Protein AF-A0A940BDY4-F1 (afdb_monomer_lite)

Sequence (278 aa):
MMLKTGSSGLALLLTILSLLAFAFMAFMGLEYLLEGNHLVAVLICLGGMLLLGLCIRMACWGKETRKKKQGYAIEILSLLAAGVILYFGRMPFSQFVYVVNHEQDINNLVVEARDRACKIDTAYDEYAHKRLAAYERYLKKTVKDSQHTVSMKVRSLERRLLPEDMTEVQDERKDWLDQLQNVNVWNIATAKNLCYLISASDDWVKQYADVSDFMYEGEKCEPFVMQGDDIKDRYKEFTTPRTPDRLSNIAMAVCCLLILTFYIVSLRSKSRYKGRRA

Radius of gyration: 31.14 Å; chains: 1; bounding box: 75×30×105 Å

Structure (mmCIF, N/CA/C/O backbone):
data_AF-A0A940BDY4-F1
#
_entry.id   AF-A0A940BDY4-F1
#
loop_
_atom_site.group_PDB
_atom_site.id
_atom_site.type_symbol
_atom_site.label_atom_id
_atom_site.label_alt_id
_atom_site.label_comp_id
_atom_site.label_asym_id
_atom_site.label_entity_id
_atom_site.label_seq_id
_atom_site.pdbx_PDB_ins_code
_atom_site.Cartn_x
_atom_site.Cartn_y
_atom_site.Cartn_z
_atom_site.occupancy
_atom_site.B_iso_or_equiv
_atom_site.auth_seq_id
_atom_site.auth_comp_id
_atom_site.auth_asym_id
_atom_site.auth_atom_id
_atom_site.pdbx_PDB_model_num
ATOM 1 N N . MET A 1 1 ? -26.083 16.213 40.343 1.00 39.81 1 MET A N 1
ATOM 2 C CA . MET A 1 1 ? -25.432 15.102 39.618 1.00 39.81 1 MET A CA 1
ATOM 3 C C . MET A 1 1 ? -23.934 15.282 39.811 1.00 39.81 1 MET A C 1
ATOM 5 O O . MET A 1 1 ? -23.283 15.902 38.991 1.00 39.81 1 MET A O 1
ATOM 9 N N . MET A 1 2 ? -23.419 14.892 40.980 1.00 29.83 2 MET A N 1
ATOM 10 C CA . MET A 1 2 ? -21.992 15.017 41.289 1.00 29.83 2 MET A CA 1
ATOM 11 C C . MET A 1 2 ? -21.294 13.778 40.738 1.00 29.83 2 MET A C 1
ATOM 13 O O . MET A 1 2 ? -21.359 12.705 41.336 1.00 29.83 2 MET A O 1
ATOM 17 N N . LEU A 1 3 ? -20.677 13.920 39.566 1.00 39.97 3 LEU A N 1
ATOM 18 C CA . LEU A 1 3 ? -19.610 13.019 39.155 1.00 39.97 3 LEU A CA 1
ATOM 19 C C . LEU A 1 3 ? -18.530 13.100 40.235 1.00 39.97 3 LEU A C 1
ATOM 21 O O . LEU A 1 3 ? -18.084 14.187 40.592 1.00 39.97 3 LEU A O 1
ATOM 25 N N . LYS A 1 4 ? -18.140 11.956 40.792 1.00 42.88 4 LYS A N 1
ATOM 26 C CA . LYS A 1 4 ? -16.956 11.843 41.643 1.00 42.88 4 LYS A CA 1
ATOM 27 C C . LYS A 1 4 ? -15.756 12.038 40.703 1.00 42.88 4 LYS A C 1
ATOM 29 O O . LYS A 1 4 ? -15.285 11.090 40.084 1.00 42.88 4 LYS A O 1
ATOM 34 N N . THR A 1 5 ? -15.365 13.295 40.509 1.00 48.72 5 THR A N 1
ATOM 35 C CA . THR A 1 5 ? -14.632 13.814 39.339 1.00 48.72 5 THR A CA 1
ATOM 36 C C . THR A 1 5 ? -13.257 13.189 39.097 1.00 48.72 5 THR A C 1
ATOM 38 O O . THR A 1 5 ? -12.818 13.157 37.953 1.00 48.72 5 THR A O 1
ATOM 41 N N . GLY A 1 6 ? -12.605 12.617 40.115 1.00 55.69 6 GLY A N 1
ATOM 42 C CA . GLY A 1 6 ? -11.262 12.039 39.965 1.00 55.69 6 GLY A CA 1
ATOM 43 C C . GLY A 1 6 ? -11.202 10.699 39.214 1.00 55.69 6 GLY A C 1
ATOM 44 O O . GLY A 1 6 ? -10.337 10.505 38.369 1.00 55.69 6 GLY A O 1
ATOM 45 N N . SER A 1 7 ? -12.124 9.766 39.482 1.00 62.06 7 SER A N 1
ATOM 46 C CA . SER A 1 7 ? -12.038 8.391 38.943 1.00 62.06 7 SER A CA 1
ATOM 47 C C . SER A 1 7 ? -12.709 8.237 37.573 1.00 62.06 7 SER A C 1
ATOM 49 O O . SER A 1 7 ? -12.210 7.509 36.718 1.00 62.06 7 SER A O 1
ATOM 51 N N . SER A 1 8 ? -13.806 8.960 37.327 1.00 71.56 8 SER A N 1
ATOM 52 C CA . SER A 1 8 ? -14.524 8.908 36.047 1.00 71.56 8 SER A CA 1
ATOM 53 C C . SER A 1 8 ? -13.813 9.670 34.924 1.00 71.56 8 SER A C 1
ATOM 55 O O . SER A 1 8 ? -13.935 9.283 33.765 1.00 71.56 8 SER A O 1
ATOM 57 N N . GLY A 1 9 ? -13.063 10.730 35.255 1.00 83.00 9 GLY A N 1
ATOM 58 C CA . GLY A 1 9 ? -12.295 11.508 34.276 1.00 83.00 9 GLY A CA 1
ATOM 59 C C . GLY A 1 9 ? -11.121 10.719 33.693 1.00 83.00 9 GLY A C 1
ATOM 60 O O . GLY A 1 9 ? -10.974 10.652 32.476 1.00 83.00 9 GLY A O 1
ATOM 61 N N . LEU A 1 10 ? -10.345 10.045 34.550 1.00 86.12 10 LEU A N 1
ATOM 62 C CA . LEU A 1 10 ? -9.238 9.183 34.116 1.00 86.12 10 LEU A CA 1
ATOM 63 C C . LEU A 1 10 ? -9.721 8.004 33.260 1.00 86.12 10 LEU A C 1
ATOM 65 O O . LEU A 1 10 ? -9.119 7.713 32.232 1.00 86.12 10 LEU A O 1
ATOM 69 N N . ALA A 1 11 ? -10.830 7.359 33.638 1.00 87.00 11 ALA A N 1
ATOM 70 C CA . ALA A 1 11 ? -11.398 6.254 32.862 1.00 87.00 11 ALA A CA 1
ATOM 71 C C . ALA A 1 11 ? -11.854 6.697 31.459 1.00 87.00 11 ALA A C 1
ATOM 73 O O . ALA A 1 11 ? -11.635 5.985 30.480 1.00 87.00 11 ALA A O 1
ATOM 74 N N . LEU A 1 12 ? -12.452 7.889 31.349 1.00 86.31 12 LEU A N 1
ATOM 75 C CA . LEU A 1 12 ? -12.830 8.467 30.060 1.00 86.31 12 LEU A CA 1
ATOM 76 C C . LEU A 1 12 ? -11.595 8.772 29.203 1.00 86.31 12 LEU A C 1
ATOM 78 O O . LEU A 1 12 ? -11.573 8.425 28.027 1.00 86.31 12 LEU A O 1
ATOM 82 N N . LEU A 1 13 ? -10.563 9.376 29.798 1.00 89.56 13 LEU A N 1
ATOM 83 C CA . LEU A 1 13 ? -9.315 9.701 29.109 1.00 89.56 13 LEU A CA 1
ATOM 84 C C . LEU A 1 13 ? -8.607 8.439 28.590 1.00 89.56 13 LEU A C 1
ATOM 86 O O . LEU A 1 13 ? -8.236 8.395 27.420 1.00 89.56 13 LEU A O 1
ATOM 90 N N . LEU A 1 14 ? -8.500 7.389 29.411 1.00 89.50 14 LEU A N 1
ATOM 91 C CA . LEU A 1 14 ? -7.937 6.097 28.996 1.00 89.50 14 LEU A CA 1
ATOM 92 C C . LEU A 1 14 ? -8.741 5.451 27.865 1.00 89.50 14 LEU A C 1
ATOM 94 O O . LEU A 1 14 ? -8.152 4.928 26.920 1.00 89.50 14 LEU A O 1
ATOM 98 N N . THR A 1 15 ? -10.072 5.518 27.937 1.00 90.19 15 THR A N 1
ATOM 99 C CA . THR A 1 15 ? -10.958 4.997 26.887 1.00 90.19 15 THR A CA 1
ATOM 100 C C . THR A 1 15 ? -10.757 5.740 25.568 1.00 90.19 15 THR A C 1
ATOM 102 O O . THR A 1 15 ? -10.609 5.097 24.535 1.00 90.19 15 THR A O 1
ATOM 105 N N . ILE A 1 16 ? -10.705 7.077 25.590 1.00 90.31 16 ILE A N 1
ATOM 106 C CA . ILE A 1 16 ? -10.499 7.894 24.384 1.00 90.31 16 ILE A CA 1
ATOM 107 C C . ILE A 1 16 ? -9.117 7.631 23.782 1.00 90.31 16 ILE A C 1
ATOM 109 O O . ILE A 1 16 ? -9.022 7.376 22.586 1.00 90.31 16 ILE A O 1
ATOM 113 N N . LEU A 1 17 ? -8.057 7.644 24.596 1.00 92.62 17 LEU A N 1
ATOM 114 C CA . LEU A 1 17 ? -6.696 7.377 24.121 1.00 92.62 17 LEU A CA 1
ATOM 115 C C . LEU A 1 17 ? -6.575 5.985 23.500 1.00 92.62 17 LEU A C 1
ATOM 117 O O . LEU A 1 17 ? -5.973 5.830 22.443 1.00 92.62 17 LEU A O 1
ATOM 121 N N . SER A 1 18 ? -7.190 4.982 24.124 1.00 92.19 18 SER A N 1
ATOM 122 C CA . SER A 1 18 ? -7.131 3.603 23.635 1.00 92.19 18 SER A CA 1
ATOM 123 C C . SER A 1 18 ? -7.979 3.401 22.385 1.00 92.19 18 SER A C 1
ATOM 125 O O . SER A 1 18 ? -7.581 2.655 21.496 1.00 92.19 18 SER A O 1
ATOM 127 N N . LEU A 1 19 ? -9.113 4.100 22.281 1.00 92.81 19 LEU A N 1
ATOM 128 C CA . LEU A 1 19 ? -9.925 4.131 21.069 1.00 92.81 19 LEU A CA 1
ATOM 129 C C . LEU A 1 19 ? -9.149 4.757 19.905 1.00 92.81 19 LEU A C 1
ATOM 131 O O . LEU A 1 19 ? -9.144 4.187 18.820 1.00 92.81 19 LEU A O 1
ATOM 135 N N . LEU A 1 20 ? -8.473 5.887 20.138 1.00 93.44 20 LEU A N 1
ATOM 136 C CA . LEU A 1 20 ? -7.649 6.560 19.131 1.00 93.44 20 LEU A CA 1
ATOM 137 C C . LEU A 1 20 ? -6.459 5.699 18.705 1.00 93.44 20 LEU A C 1
ATOM 139 O O . LEU A 1 20 ? -6.210 5.566 17.512 1.00 93.44 20 LEU A O 1
ATOM 143 N N . ALA A 1 21 ? -5.756 5.078 19.654 1.00 92.88 21 ALA A N 1
ATOM 144 C CA . ALA A 1 21 ? -4.646 4.180 19.351 1.00 92.88 21 ALA A CA 1
ATOM 145 C C . ALA A 1 21 ? -5.114 2.961 18.541 1.00 92.88 21 ALA A C 1
ATOM 147 O O . ALA A 1 21 ? -4.529 2.643 17.510 1.00 92.88 21 ALA A O 1
ATOM 148 N N . PHE A 1 22 ? -6.207 2.314 18.959 1.00 93.38 22 PHE A N 1
ATOM 149 C CA . PHE A 1 22 ? -6.795 1.198 18.220 1.00 93.38 22 PHE A CA 1
ATOM 150 C C . PHE A 1 22 ? -7.211 1.609 16.805 1.00 93.38 22 PHE A C 1
ATOM 152 O O . PHE A 1 22 ? -6.896 0.911 15.844 1.00 93.38 22 PHE A O 1
ATOM 159 N N . ALA A 1 23 ? -7.882 2.752 16.674 1.00 94.19 23 ALA A N 1
ATOM 160 C CA . ALA A 1 23 ? -8.322 3.285 15.396 1.00 94.19 23 ALA A CA 1
ATOM 161 C C . ALA A 1 23 ? -7.152 3.632 14.476 1.00 94.19 23 ALA A C 1
ATOM 163 O O . ALA A 1 23 ? -7.204 3.310 13.296 1.00 94.19 23 ALA A O 1
ATOM 164 N N . PHE A 1 24 ? -6.083 4.231 15.004 1.00 94.00 24 PHE A N 1
ATOM 165 C CA . PHE A 1 24 ? -4.878 4.521 14.234 1.00 94.00 24 PHE A CA 1
ATOM 166 C C . PHE A 1 24 ? -4.222 3.236 13.718 1.00 94.00 24 PHE A C 1
ATOM 168 O O . PHE A 1 24 ? -3.964 3.120 12.525 1.00 94.00 24 PHE A O 1
ATOM 175 N N . MET A 1 25 ? -4.028 2.237 14.582 1.00 94.44 25 MET A N 1
ATOM 176 C CA . MET A 1 25 ? -3.439 0.953 14.182 1.00 94.44 25 MET A CA 1
ATOM 177 C C . MET A 1 25 ? -4.312 0.223 13.149 1.00 94.44 25 MET A C 1
ATOM 179 O O . MET A 1 25 ? -3.805 -0.294 12.159 1.00 94.44 25 MET A O 1
ATOM 183 N N . ALA A 1 26 ? -5.634 0.205 13.346 1.00 94.56 26 ALA A N 1
ATOM 184 C CA . ALA A 1 26 ? -6.568 -0.377 12.387 1.00 94.56 26 ALA A CA 1
ATOM 185 C C . ALA A 1 26 ? -6.603 0.408 11.065 1.00 94.56 26 ALA A C 1
ATOM 187 O O . ALA A 1 26 ? -6.675 -0.192 10.000 1.00 94.56 26 ALA A O 1
ATOM 188 N N . PHE A 1 27 ? -6.521 1.735 11.112 1.00 95.69 27 PHE A N 1
ATOM 189 C CA . PHE A 1 27 ? -6.435 2.577 9.923 1.00 95.69 27 PHE A CA 1
ATOM 190 C C . PHE A 1 27 ? -5.177 2.256 9.115 1.00 95.69 27 PHE A C 1
ATOM 192 O O . PHE A 1 27 ? -5.285 1.912 7.943 1.00 95.69 27 PHE A O 1
ATOM 199 N N . MET A 1 28 ? -4.011 2.256 9.762 1.00 95.00 28 MET A N 1
ATOM 200 C CA . MET A 1 28 ? -2.753 1.895 9.113 1.00 95.00 28 MET A CA 1
ATOM 201 C C . MET A 1 28 ? -2.794 0.475 8.539 1.00 95.00 28 MET A C 1
ATOM 203 O O . MET A 1 28 ? -2.258 0.231 7.471 1.00 95.00 28 MET A O 1
ATOM 207 N N . GLY A 1 29 ? -3.472 -0.470 9.190 1.00 94.62 29 GLY A N 1
ATOM 208 C CA . GLY A 1 29 ? -3.633 -1.821 8.649 1.00 94.62 29 GLY A CA 1
ATOM 209 C C . GLY A 1 29 ? -4.562 -1.895 7.442 1.00 94.62 29 GLY A C 1
ATOM 210 O O . GLY A 1 29 ? -4.291 -2.642 6.504 1.00 94.62 29 GLY A O 1
ATOM 211 N N . LEU A 1 30 ? -5.638 -1.103 7.439 1.00 95.31 30 LEU A N 1
ATOM 212 C CA . LEU A 1 30 ? -6.526 -0.967 6.283 1.00 95.31 30 LEU A CA 1
ATOM 213 C C . LEU A 1 30 ? -5.804 -0.368 5.078 1.00 95.31 30 LEU A C 1
ATOM 215 O O . LEU A 1 30 ? -6.105 -0.778 3.964 1.00 95.31 30 LEU A O 1
ATOM 219 N N . GLU A 1 31 ? -4.845 0.539 5.283 1.00 94.12 31 GLU A N 1
ATOM 220 C CA . GLU A 1 31 ? -4.028 1.075 4.188 1.00 94.12 31 GLU A CA 1
ATOM 221 C C . GLU A 1 31 ? -3.314 -0.029 3.409 1.00 94.12 31 GLU A C 1
ATOM 223 O O . GLU A 1 31 ? -3.321 -0.016 2.183 1.00 94.12 31 GLU A O 1
ATOM 228 N N . TYR A 1 32 ? -2.762 -1.032 4.091 1.00 93.12 32 TYR A N 1
ATOM 229 C CA . TYR A 1 32 ? -2.128 -2.162 3.411 1.00 93.12 32 TYR A CA 1
ATOM 230 C C . TYR A 1 32 ? -3.152 -3.125 2.797 1.00 93.12 32 TYR A C 1
ATOM 232 O O . TYR A 1 32 ? -2.973 -3.570 1.668 1.00 93.12 32 TYR A O 1
ATOM 240 N N . LEU A 1 33 ? -4.252 -3.424 3.494 1.00 93.62 33 LEU A N 1
ATOM 241 C CA . LEU A 1 33 ? -5.287 -4.344 2.990 1.00 93.62 33 LEU A CA 1
ATOM 242 C C . LEU A 1 33 ? -6.062 -3.800 1.786 1.00 93.62 33 LEU A C 1
ATOM 244 O O . LEU A 1 33 ? -6.617 -4.573 1.010 1.00 93.62 33 LEU A O 1
ATOM 248 N N . LEU A 1 34 ? -6.151 -2.477 1.667 1.00 93.25 34 LEU A N 1
ATOM 249 C CA . LEU A 1 34 ? -6.841 -1.776 0.586 1.00 93.25 34 LEU A CA 1
ATOM 250 C C . LEU A 1 34 ? -5.861 -1.154 -0.416 1.00 93.25 34 LEU A C 1
ATOM 252 O O . LEU A 1 34 ? -6.251 -0.241 -1.144 1.00 93.25 34 LEU A O 1
ATOM 256 N N . GLU A 1 35 ? -4.603 -1.611 -0.426 1.00 88.06 35 GLU A N 1
ATOM 257 C CA . GLU A 1 35 ? -3.574 -1.216 -1.400 1.00 88.06 35 GLU A CA 1
ATOM 258 C C . GLU A 1 35 ? -3.389 0.316 -1.512 1.00 88.06 35 GLU A C 1
ATOM 260 O O . GLU A 1 35 ? -3.174 0.876 -2.585 1.00 88.06 35 GLU A O 1
ATOM 265 N N . GLY A 1 36 ? -3.496 1.026 -0.385 1.00 83.31 36 GLY A N 1
ATOM 266 C CA . GLY A 1 36 ? -3.321 2.477 -0.301 1.00 83.31 36 GLY A CA 1
ATOM 267 C C . GLY A 1 36 ? -4.560 3.307 -0.647 1.00 83.31 36 GLY A C 1
ATOM 268 O O . GLY A 1 36 ? -4.446 4.509 -0.919 1.00 83.31 36 GLY A O 1
ATOM 269 N N . ASN A 1 37 ? -5.757 2.710 -0.658 1.00 89.75 37 ASN A N 1
ATOM 270 C CA . ASN A 1 37 ? -7.006 3.455 -0.815 1.00 89.75 37 ASN A CA 1
ATOM 271 C C . ASN A 1 37 ? -7.382 4.225 0.467 1.00 89.75 37 ASN A C 1
ATOM 273 O O . ASN A 1 37 ? -8.274 3.832 1.230 1.00 89.75 37 ASN A O 1
ATOM 277 N N . HIS A 1 38 ? -6.723 5.374 0.649 1.00 88.19 38 HIS A N 1
ATOM 278 C CA . HIS A 1 38 ? -6.863 6.244 1.819 1.00 88.19 38 HIS A CA 1
ATOM 279 C C . HIS A 1 38 ? -8.311 6.604 2.155 1.00 88.19 38 HIS A C 1
ATOM 281 O O . HIS A 1 38 ? -8.720 6.585 3.316 1.00 88.19 38 HIS A O 1
ATOM 287 N N . LEU A 1 39 ? -9.118 6.936 1.144 1.00 91.38 39 LEU A N 1
ATOM 288 C CA . LEU A 1 39 ? -10.476 7.429 1.363 1.00 91.38 39 LEU A CA 1
ATOM 289 C C . LEU A 1 39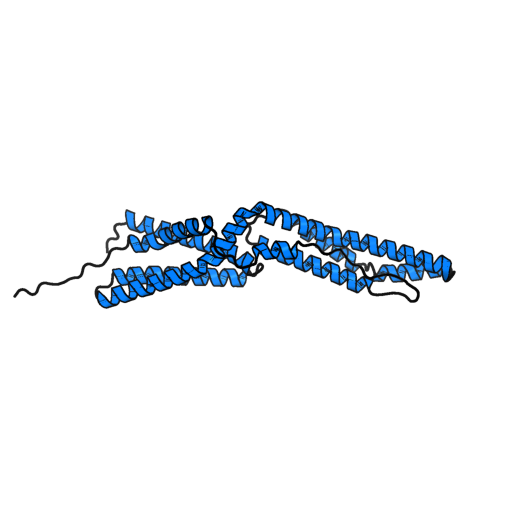 ? -11.365 6.349 1.989 1.00 91.38 39 LEU A C 1
ATOM 291 O O . LEU A 1 39 ? -12.093 6.620 2.944 1.00 91.38 39 LEU A O 1
ATOM 295 N N . VAL A 1 40 ? -11.279 5.115 1.487 1.00 93.75 40 VAL A N 1
ATOM 296 C CA . VAL A 1 40 ? -12.063 3.993 2.017 1.00 93.75 40 VAL A CA 1
ATOM 297 C C . VAL A 1 40 ? -11.577 3.607 3.417 1.00 93.75 40 VAL A C 1
ATOM 299 O O . VAL A 1 40 ? -12.405 3.422 4.312 1.00 93.75 40 VAL A O 1
ATOM 302 N N . ALA A 1 41 ? -10.258 3.561 3.641 1.00 94.44 41 ALA A N 1
ATOM 303 C CA . ALA A 1 41 ? -9.675 3.257 4.948 1.00 94.44 41 ALA A CA 1
ATOM 304 C C . ALA A 1 41 ? -10.122 4.258 6.031 1.00 94.44 41 ALA A C 1
ATOM 306 O O . ALA A 1 41 ? -10.574 3.853 7.110 1.00 94.44 41 ALA A O 1
ATOM 307 N N . VAL A 1 42 ? -10.082 5.563 5.727 1.00 93.81 42 VAL A N 1
ATOM 308 C CA . VAL A 1 42 ? -10.544 6.627 6.634 1.00 93.81 42 VAL A CA 1
ATOM 309 C C . VAL A 1 42 ? -12.035 6.484 6.948 1.00 93.81 42 VAL A C 1
ATOM 311 O O . VAL A 1 42 ? -12.417 6.549 8.117 1.00 93.81 42 VAL A O 1
ATOM 314 N N . LEU A 1 43 ? -12.887 6.263 5.940 1.00 95.06 43 LEU A N 1
ATOM 315 C CA . LEU A 1 43 ? -14.336 6.146 6.145 1.00 95.06 43 LEU A CA 1
ATOM 316 C C . LEU A 1 43 ? -14.707 4.940 7.018 1.00 95.06 43 LEU A C 1
ATOM 318 O O . LEU A 1 43 ? -15.525 5.079 7.932 1.00 95.06 43 LEU A O 1
ATOM 322 N N . ILE A 1 44 ? -14.086 3.779 6.780 1.00 95.06 44 ILE A N 1
ATOM 323 C CA . ILE A 1 44 ? -14.300 2.573 7.594 1.00 95.06 44 ILE A CA 1
ATOM 324 C C . ILE A 1 44 ? -13.870 2.830 9.041 1.00 95.06 44 ILE A C 1
ATOM 326 O O . ILE A 1 44 ? -14.615 2.511 9.972 1.00 95.06 44 ILE A O 1
ATOM 330 N N . CYS A 1 45 ? -12.700 3.441 9.247 1.00 94.00 45 CYS A N 1
ATOM 331 C CA . CYS A 1 45 ? -12.174 3.685 10.586 1.00 94.00 45 CYS A CA 1
ATOM 332 C C . CYS A 1 45 ? -13.004 4.723 11.366 1.00 94.00 45 CYS A C 1
ATOM 334 O O . CYS A 1 45 ? -13.387 4.474 12.512 1.00 94.00 45 CYS A O 1
ATOM 336 N N . LEU A 1 46 ? -13.368 5.848 10.737 1.00 94.25 46 LEU A N 1
ATOM 337 C CA . LEU A 1 46 ? -14.249 6.859 11.336 1.00 94.25 46 LEU A CA 1
ATOM 338 C C . LEU A 1 46 ? -15.623 6.275 11.683 1.00 94.25 46 LEU A C 1
ATOM 340 O O . LEU A 1 46 ? -16.118 6.481 12.793 1.00 94.25 46 LEU A O 1
ATOM 344 N N . GLY A 1 47 ? -16.222 5.513 10.763 1.00 94.69 47 GLY A N 1
ATOM 345 C CA . GLY A 1 47 ? -17.493 4.829 10.994 1.00 94.69 47 GLY A CA 1
ATOM 346 C C . GLY A 1 47 ? -17.414 3.849 12.167 1.00 94.69 47 GLY A C 1
ATOM 347 O O . GLY A 1 47 ? -18.265 3.880 13.058 1.00 94.69 47 GLY A O 1
ATOM 348 N N . GLY A 1 48 ? -16.354 3.037 12.220 1.00 94.31 48 GLY A N 1
ATOM 349 C CA . GLY A 1 48 ? -16.093 2.101 13.314 1.00 94.31 48 GLY A CA 1
ATOM 350 C C . GLY A 1 48 ? -15.925 2.795 14.668 1.00 94.31 48 GLY A C 1
ATOM 351 O O . GLY A 1 48 ? -16.557 2.388 15.644 1.00 94.31 48 GLY A O 1
ATOM 352 N N . MET A 1 49 ? -15.145 3.880 14.730 1.00 94.12 49 MET A N 1
ATOM 353 C CA . MET A 1 49 ? -14.968 4.679 15.949 1.00 94.12 49 MET A CA 1
ATOM 354 C C . MET A 1 49 ? -16.282 5.283 16.448 1.00 94.12 49 MET A C 1
ATOM 356 O O . MET A 1 49 ? -16.585 5.194 17.640 1.00 94.12 49 MET A O 1
ATOM 360 N N . LEU A 1 50 ? -17.073 5.883 15.551 1.00 94.00 50 LEU A N 1
ATOM 361 C CA . LEU A 1 50 ? -18.361 6.484 15.900 1.00 94.00 50 LEU A CA 1
ATOM 362 C C . LEU A 1 50 ? -19.332 5.432 16.439 1.00 94.00 50 LEU A C 1
ATOM 364 O O . LEU A 1 50 ? -19.925 5.628 17.502 1.00 94.00 50 LEU A O 1
ATOM 368 N N . LEU A 1 51 ? -19.457 4.294 15.752 1.00 94.75 51 LEU A N 1
ATOM 369 C CA . LEU A 1 51 ? -20.314 3.193 16.187 1.00 94.75 51 LEU A CA 1
ATOM 370 C C . LEU A 1 51 ? -19.864 2.619 17.534 1.00 94.75 51 LEU A C 1
ATOM 372 O O . LEU A 1 51 ? -20.700 2.397 18.411 1.00 94.75 51 LEU A O 1
ATOM 376 N N . LEU A 1 52 ? -18.559 2.425 17.736 1.00 93.94 52 LEU A N 1
ATOM 377 C CA . LEU A 1 52 ? -18.018 1.899 18.988 1.00 93.94 52 LEU A CA 1
ATOM 378 C C . LEU A 1 52 ? -18.242 2.875 20.155 1.00 93.94 52 LEU A C 1
ATOM 380 O O . LEU A 1 52 ? -18.702 2.465 21.223 1.00 93.94 52 LEU A O 1
ATOM 384 N N . GLY A 1 53 ? -18.014 4.174 19.938 1.00 90.88 53 GLY A N 1
ATOM 385 C CA . GLY A 1 53 ? -18.308 5.222 20.917 1.00 90.88 53 GLY A CA 1
ATOM 386 C C . GLY A 1 53 ? -19.795 5.293 21.282 1.00 90.88 53 GLY A C 1
ATOM 387 O O . GLY A 1 53 ? -20.141 5.390 22.465 1.00 90.88 53 GLY A O 1
ATOM 388 N N . LEU A 1 54 ? -20.688 5.171 20.291 1.00 93.19 54 LEU A N 1
ATOM 389 C CA . LEU A 1 54 ? -22.135 5.083 20.512 1.00 93.19 54 LEU A CA 1
ATOM 390 C C . LEU A 1 54 ? -22.510 3.833 21.316 1.00 93.19 54 LEU A C 1
ATOM 392 O O . LEU A 1 54 ? -23.285 3.943 22.266 1.00 93.19 54 LEU A O 1
ATOM 396 N N . CYS A 1 55 ? -21.931 2.670 21.007 1.00 94.00 55 CYS A N 1
ATOM 397 C CA . CYS A 1 55 ? -22.180 1.431 21.746 1.00 94.00 55 CYS A CA 1
ATOM 398 C C . CYS A 1 55 ? -21.764 1.553 23.219 1.00 94.00 55 CYS A C 1
ATOM 400 O O . CYS A 1 55 ? -22.544 1.223 24.113 1.00 94.00 55 CYS A O 1
ATOM 402 N N . ILE A 1 56 ? -20.574 2.093 23.498 1.00 91.25 56 ILE A N 1
ATOM 403 C CA . ILE A 1 56 ? -20.100 2.303 24.876 1.00 91.25 56 ILE A CA 1
ATOM 404 C C . ILE A 1 56 ? -21.032 3.269 25.618 1.00 91.25 56 ILE A C 1
ATOM 406 O O . ILE A 1 56 ? -21.436 3.008 26.755 1.00 91.25 56 ILE A O 1
ATOM 410 N N . ARG A 1 57 ? -21.440 4.364 24.967 1.00 89.81 57 ARG A N 1
ATOM 411 C CA . ARG A 1 57 ? -22.367 5.340 25.551 1.00 89.81 57 ARG A CA 1
ATOM 412 C C . ARG A 1 57 ? -23.738 4.730 25.851 1.00 89.81 57 ARG A C 1
ATOM 414 O O . ARG A 1 57 ? -24.279 4.968 26.932 1.00 89.81 57 ARG A O 1
ATOM 421 N N . MET A 1 58 ? -24.277 3.925 24.938 1.00 90.88 58 MET A N 1
ATOM 422 C CA . MET A 1 58 ? -25.546 3.216 25.124 1.00 90.88 58 MET A CA 1
ATOM 423 C C . MET A 1 58 ? -25.459 2.172 26.243 1.00 90.88 58 MET A C 1
ATOM 425 O O . MET A 1 58 ? -26.385 2.072 27.050 1.00 90.88 58 MET A O 1
ATOM 429 N N . ALA A 1 59 ? -24.333 1.464 26.374 1.00 90.81 59 ALA A N 1
ATOM 430 C CA . ALA A 1 59 ? -24.105 0.526 27.473 1.00 90.81 59 ALA A CA 1
ATOM 431 C C . ALA A 1 59 ? -24.107 1.230 28.844 1.00 90.81 59 ALA A C 1
ATOM 433 O O . ALA A 1 59 ? -24.756 0.765 29.787 1.00 90.81 59 ALA A O 1
ATOM 434 N N . CYS A 1 60 ? -23.450 2.390 28.952 1.00 88.50 60 CYS A N 1
ATOM 435 C CA . CYS A 1 60 ? -23.490 3.219 30.161 1.00 88.50 60 CYS A CA 1
ATOM 436 C C . CYS A 1 60 ? -24.913 3.722 30.462 1.00 88.50 60 CYS A C 1
ATOM 438 O O . CYS A 1 60 ? -25.377 3.642 31.600 1.00 88.50 60 CYS A O 1
ATOM 440 N N . TRP A 1 61 ? -25.649 4.167 29.441 1.00 87.06 61 TRP A N 1
ATOM 441 C CA . TRP A 1 61 ? -27.042 4.592 29.602 1.00 87.06 61 TRP A CA 1
ATOM 442 C C . TRP A 1 61 ? -27.956 3.449 30.081 1.00 87.06 61 TRP A C 1
ATOM 444 O O . TRP A 1 61 ? -28.801 3.638 30.966 1.00 87.06 61 TRP A O 1
ATOM 454 N N . GLY A 1 62 ? -27.737 2.229 29.582 1.00 86.88 62 GLY A N 1
ATOM 455 C CA . GLY A 1 62 ? -28.399 1.014 30.062 1.00 86.88 62 GLY A CA 1
ATOM 456 C C . GLY A 1 62 ? -28.192 0.779 31.565 1.00 86.88 62 GLY A C 1
ATOM 457 O O . GLY A 1 62 ? -29.163 0.559 32.298 1.00 86.88 62 GLY A O 1
ATOM 458 N N . LYS A 1 63 ? -26.955 0.941 32.062 1.00 84.00 63 LYS A N 1
ATOM 459 C CA . LYS A 1 63 ? -26.616 0.833 33.498 1.00 84.00 63 LYS A CA 1
ATOM 460 C C . LYS A 1 63 ? -27.306 1.881 34.375 1.00 84.00 63 LYS A C 1
ATOM 462 O O . LYS A 1 63 ? -27.695 1.591 35.519 1.00 84.00 63 LYS A O 1
ATOM 467 N N . GLU A 1 64 ? -27.459 3.096 33.861 1.00 83.56 64 GLU A N 1
ATOM 468 C CA . GLU A 1 64 ? -28.073 4.224 34.570 1.00 83.56 64 GLU A CA 1
ATOM 469 C C . GLU A 1 64 ? -29.609 4.162 34.583 1.00 83.56 64 GLU A C 1
ATOM 471 O O . GLU A 1 64 ? -30.269 4.744 35.456 1.00 83.56 64 GLU A O 1
ATOM 476 N N . THR A 1 65 ? -30.199 3.402 33.660 1.00 83.06 65 THR A N 1
ATOM 477 C CA . THR A 1 65 ? -31.647 3.328 33.482 1.00 83.06 65 THR A CA 1
ATOM 478 C C . THR A 1 65 ? -32.356 2.797 34.738 1.00 83.06 65 THR A C 1
ATOM 480 O O . THR A 1 65 ? -31.977 1.799 35.367 1.00 83.06 65 THR A O 1
ATOM 483 N N . ARG A 1 66 ? -33.447 3.482 35.118 1.00 73.81 66 ARG A N 1
ATOM 484 C CA . ARG A 1 66 ? -34.283 3.115 36.278 1.00 73.81 66 ARG A CA 1
ATOM 485 C C . ARG A 1 66 ? -35.075 1.825 36.035 1.00 73.81 66 ARG A C 1
ATOM 487 O O . ARG A 1 66 ? -35.221 1.017 36.950 1.00 73.81 66 ARG A O 1
ATOM 494 N N . LYS A 1 67 ? -35.564 1.617 34.806 1.00 83.56 67 LYS A N 1
ATOM 495 C CA . LYS A 1 67 ? -36.270 0.398 34.373 1.00 83.56 67 LYS A CA 1
ATOM 496 C C . LYS A 1 67 ? -35.268 -0.739 34.143 1.00 83.56 67 LYS A C 1
ATOM 498 O O . LYS A 1 67 ? -34.714 -0.872 33.057 1.00 83.56 67 LYS A O 1
ATOM 503 N N . LYS A 1 68 ? -35.047 -1.571 35.165 1.00 79.69 68 LYS A N 1
ATOM 504 C CA . LYS A 1 68 ? -33.961 -2.571 35.177 1.00 79.69 68 LYS A CA 1
ATOM 505 C C . LYS A 1 68 ? -33.984 -3.581 34.032 1.00 79.69 68 LYS A C 1
ATOM 507 O O . LYS A 1 68 ? -32.931 -3.826 33.460 1.00 79.69 68 LYS A O 1
ATOM 512 N N . LYS A 1 69 ? -35.156 -4.102 33.649 1.00 83.94 69 LYS A N 1
ATOM 513 C CA . LYS A 1 69 ? -35.264 -5.045 32.520 1.00 83.94 69 LYS A CA 1
ATOM 514 C C . LYS A 1 69 ? -34.836 -4.412 31.188 1.00 83.94 69 LYS A C 1
ATOM 516 O O . LYS A 1 69 ? -34.064 -5.010 30.453 1.00 83.94 69 LYS A O 1
ATOM 521 N N . GLN A 1 70 ? -35.297 -3.190 30.908 1.00 83.62 70 GLN A N 1
ATOM 522 C CA . GLN A 1 70 ? -34.966 -2.476 29.668 1.00 83.62 70 GLN A CA 1
ATOM 523 C C . GLN A 1 70 ? -33.506 -2.005 29.650 1.00 83.62 70 GLN A C 1
ATOM 525 O O . GLN A 1 70 ? -32.825 -2.176 28.647 1.00 83.62 70 GLN A O 1
ATOM 530 N N . GLY A 1 71 ? -33.009 -1.479 30.774 1.00 86.75 71 GLY A N 1
ATOM 531 C CA . GLY A 1 71 ? -31.611 -1.059 30.899 1.00 86.75 71 GLY A CA 1
ATOM 532 C C . GLY A 1 71 ? -30.624 -2.208 30.687 1.00 86.75 71 GLY A C 1
ATOM 533 O O . GLY A 1 71 ? -29.649 -2.043 29.965 1.00 86.75 71 GLY A O 1
ATOM 534 N N . TYR A 1 72 ? -30.917 -3.388 31.244 1.00 88.00 72 TYR A N 1
ATOM 535 C CA . TYR A 1 72 ? -30.082 -4.579 31.070 1.00 88.00 72 TYR A CA 1
ATOM 536 C C . TYR A 1 72 ? -30.067 -5.089 29.621 1.00 88.00 72 TYR A C 1
ATOM 538 O O . TYR A 1 72 ? -29.011 -5.462 29.118 1.00 88.00 72 TYR A O 1
ATOM 546 N N . ALA A 1 73 ? -31.210 -5.055 28.926 1.00 90.25 73 ALA A N 1
ATOM 547 C CA . ALA A 1 73 ? -31.273 -5.430 27.513 1.00 90.25 73 ALA A CA 1
ATOM 548 C C . ALA A 1 73 ? -30.420 -4.498 26.631 1.00 90.25 73 ALA A C 1
ATOM 550 O O . ALA A 1 73 ? -29.667 -4.977 25.787 1.00 90.25 73 ALA A O 1
ATOM 551 N N . ILE A 1 74 ? -30.487 -3.181 26.864 1.00 91.19 74 ILE A N 1
ATOM 552 C CA . ILE A 1 74 ? -29.667 -2.186 26.150 1.00 91.19 74 ILE A CA 1
ATOM 553 C C . ILE A 1 74 ? -28.177 -2.383 26.457 1.00 91.19 74 ILE A C 1
ATOM 555 O O . ILE A 1 74 ? -27.359 -2.325 25.542 1.00 91.19 74 ILE A O 1
ATOM 559 N N . GLU A 1 75 ? -27.828 -2.639 27.724 1.00 91.69 75 GLU A N 1
ATOM 560 C CA . GLU A 1 75 ? -26.456 -2.916 28.173 1.00 91.69 75 GLU A CA 1
ATOM 561 C C . GLU A 1 75 ? -25.859 -4.102 27.401 1.00 91.69 75 GLU A C 1
ATOM 563 O O . GLU A 1 75 ? -24.827 -3.946 26.751 1.00 91.69 75 GLU A O 1
ATOM 568 N N . ILE A 1 76 ? -26.543 -5.253 27.388 1.00 91.56 76 ILE A N 1
ATOM 569 C CA . ILE A 1 76 ? -26.073 -6.451 26.675 1.00 91.56 76 ILE A CA 1
ATOM 570 C C . ILE A 1 76 ? -25.978 -6.206 25.173 1.00 91.56 76 ILE A C 1
ATOM 572 O O . ILE A 1 76 ? -24.950 -6.520 24.579 1.00 91.56 76 ILE A O 1
ATOM 576 N N . LEU A 1 77 ? -27.027 -5.656 24.555 1.00 94.31 77 LEU A N 1
ATOM 577 C CA . LEU A 1 77 ? -27.061 -5.473 23.105 1.00 94.31 77 LEU A CA 1
ATOM 578 C C . LEU A 1 77 ? -25.933 -4.546 22.635 1.00 94.31 77 LEU A C 1
ATOM 580 O O . LEU A 1 77 ? -25.275 -4.830 21.638 1.00 94.31 77 LEU A O 1
ATOM 584 N N . SER A 1 78 ? -25.673 -3.475 23.388 1.00 93.25 78 SER A N 1
ATOM 585 C CA . SER A 1 78 ? -24.618 -2.514 23.059 1.00 93.25 78 SER A CA 1
ATOM 586 C C . SER A 1 78 ? -23.220 -3.101 23.263 1.00 93.25 78 SER A C 1
ATOM 588 O O . SER A 1 78 ? -22.335 -2.858 22.448 1.00 93.25 78 SER A O 1
ATOM 590 N N . LEU A 1 79 ? -23.006 -3.902 24.314 1.00 93.50 79 LEU A N 1
ATOM 591 C CA . LEU A 1 79 ? -21.730 -4.597 24.526 1.00 93.50 79 LEU A CA 1
ATOM 592 C C . LEU A 1 79 ? -21.482 -5.684 23.480 1.00 93.50 79 LEU A C 1
ATOM 594 O O . LEU A 1 79 ? -20.348 -5.856 23.044 1.00 93.50 79 LEU A O 1
ATOM 598 N N . LEU A 1 80 ? -22.530 -6.394 23.057 1.00 94.69 80 LEU A N 1
ATOM 599 C CA . LEU A 1 80 ? -22.439 -7.382 21.987 1.00 94.69 80 LEU A CA 1
ATOM 600 C C . LEU A 1 80 ? -22.089 -6.696 20.663 1.00 94.69 80 LEU A C 1
ATOM 602 O O . LEU A 1 80 ? -21.154 -7.124 19.993 1.00 94.69 80 LEU A O 1
ATOM 606 N N . ALA A 1 81 ? -22.762 -5.591 20.328 1.00 94.62 81 ALA A N 1
ATOM 607 C CA . ALA A 1 81 ? -22.445 -4.791 19.146 1.00 94.62 81 ALA A CA 1
ATOM 608 C C . ALA A 1 81 ? -21.001 -4.253 19.179 1.00 94.62 81 ALA A C 1
ATOM 610 O O . ALA A 1 81 ? -20.272 -4.396 18.199 1.00 94.62 81 ALA A O 1
ATOM 611 N N . ALA A 1 82 ? -20.550 -3.719 20.321 1.00 94.19 82 ALA A N 1
ATOM 612 C CA . ALA A 1 82 ? -19.158 -3.308 20.511 1.00 94.19 82 ALA A CA 1
ATOM 613 C C . ALA A 1 82 ? -18.180 -4.480 20.319 1.00 94.19 82 ALA A C 1
ATOM 615 O O . ALA A 1 82 ? -17.155 -4.324 19.659 1.00 94.19 82 ALA A O 1
ATOM 616 N N . GLY A 1 83 ? -18.513 -5.661 20.848 1.00 92.88 83 GLY A N 1
ATOM 617 C CA . GLY A 1 83 ? -17.728 -6.880 20.674 1.00 92.88 83 GLY A CA 1
ATOM 618 C C . GLY A 1 83 ? -17.600 -7.301 19.210 1.00 92.88 83 GLY A C 1
ATOM 619 O O . GLY A 1 83 ? -16.509 -7.663 18.783 1.00 92.88 83 GLY A O 1
ATOM 620 N N . VAL A 1 84 ? -18.674 -7.190 18.423 1.00 94.12 84 VAL A N 1
ATOM 621 C CA . VAL A 1 84 ? -18.651 -7.464 16.975 1.00 94.12 84 VAL A CA 1
ATOM 622 C C . VAL A 1 84 ? -17.752 -6.468 16.240 1.00 94.12 84 VAL A C 1
ATOM 624 O O . VAL A 1 84 ? -16.918 -6.881 15.438 1.00 94.12 84 VAL A O 1
ATOM 627 N N . ILE A 1 85 ? -17.864 -5.169 16.539 1.00 93.81 85 ILE A N 1
ATOM 628 C CA . ILE A 1 85 ? -17.018 -4.133 15.920 1.00 93.81 85 ILE A CA 1
ATOM 629 C C . ILE A 1 85 ? -15.538 -4.391 16.228 1.00 93.81 85 ILE A C 1
ATOM 631 O O . ILE A 1 85 ? -14.709 -4.377 15.322 1.00 93.81 85 ILE A O 1
ATOM 635 N N . LEU A 1 86 ? -15.205 -4.679 17.490 1.00 92.56 86 LEU A N 1
ATOM 636 C CA . LEU A 1 86 ? -13.838 -5.004 17.905 1.00 92.56 86 LEU A CA 1
ATOM 637 C C . LEU A 1 86 ? -13.338 -6.312 17.273 1.00 92.56 86 LEU A C 1
ATOM 639 O O . LEU A 1 86 ? -12.174 -6.397 16.889 1.00 92.56 86 LEU A O 1
ATOM 643 N N . TYR A 1 87 ? -14.211 -7.311 17.113 1.00 90.81 87 TYR A N 1
ATOM 644 C CA . TYR A 1 87 ? -13.874 -8.572 16.453 1.00 90.81 87 TYR A CA 1
ATOM 645 C C . TYR A 1 87 ? -13.486 -8.370 14.985 1.00 90.81 87 TYR A C 1
ATOM 647 O O . TYR A 1 87 ? -12.491 -8.939 14.549 1.00 90.81 87 TYR A O 1
ATOM 655 N N . PHE A 1 88 ? -14.214 -7.539 14.235 1.00 90.31 88 PHE A N 1
ATOM 656 C CA . PHE A 1 88 ? -13.839 -7.217 12.856 1.00 90.31 88 PHE A CA 1
ATOM 657 C C . PHE A 1 88 ? -12.627 -6.283 12.787 1.00 90.31 88 PHE A C 1
ATOM 659 O O . PHE A 1 88 ? -11.727 -6.514 11.984 1.00 90.31 88 PHE A O 1
ATOM 666 N N . GLY A 1 89 ? -12.545 -5.283 13.670 1.00 90.88 89 GLY A N 1
ATOM 667 C CA . GLY A 1 89 ? -11.403 -4.365 13.750 1.00 90.88 89 GLY A CA 1
ATOM 668 C C . GLY A 1 89 ? -10.082 -5.044 14.132 1.00 90.88 89 GLY A C 1
ATOM 669 O O . GLY A 1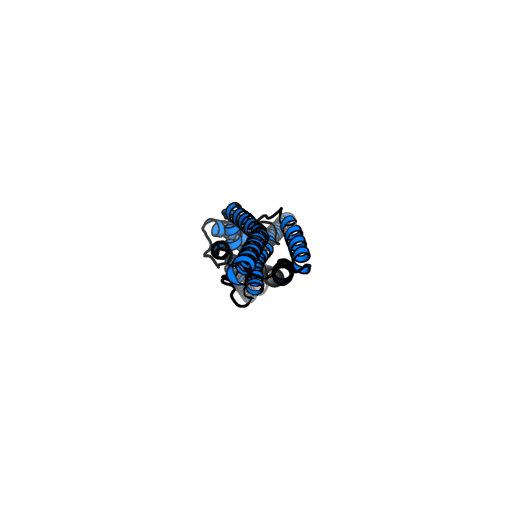 89 ? -9.010 -4.516 13.841 1.00 90.88 89 GLY A O 1
ATOM 670 N N . ARG A 1 90 ? -10.140 -6.252 14.708 1.00 89.56 90 ARG A N 1
ATOM 671 C CA . ARG A 1 90 ? -8.977 -7.115 14.952 1.00 89.56 90 ARG A CA 1
ATOM 672 C C . ARG A 1 90 ? -8.143 -7.350 13.703 1.00 89.56 90 ARG A C 1
ATOM 674 O O . ARG A 1 90 ? -6.920 -7.396 13.794 1.00 89.56 90 ARG A O 1
ATOM 681 N N . MET A 1 91 ? -8.801 -7.590 12.575 1.00 91.00 91 MET A N 1
ATOM 682 C CA . MET A 1 91 ? -8.141 -8.008 11.346 1.00 91.00 91 MET A CA 1
ATOM 683 C C . MET A 1 91 ? -7.194 -6.918 10.814 1.00 91.00 91 MET A C 1
ATOM 685 O O . MET A 1 91 ? -5.994 -7.192 10.755 1.00 91.00 91 MET A O 1
ATOM 689 N N . PRO A 1 92 ? -7.642 -5.673 10.563 1.00 93.94 92 PRO A N 1
ATOM 690 C CA . PRO A 1 92 ? -6.724 -4.616 10.156 1.00 93.94 92 PRO A CA 1
ATOM 691 C C . PRO A 1 92 ? -5.729 -4.238 11.260 1.00 93.94 92 PRO A C 1
ATOM 693 O O . PRO A 1 92 ? -4.558 -4.027 10.971 1.00 93.94 92 PRO A O 1
ATOM 696 N N . PHE A 1 93 ? -6.130 -4.238 12.537 1.00 93.31 93 PHE A N 1
ATOM 697 C CA . PHE A 1 93 ? -5.193 -3.983 13.640 1.00 93.31 93 PHE A CA 1
ATOM 698 C C . PHE A 1 93 ? -3.999 -4.951 13.616 1.00 93.31 93 PHE A C 1
ATOM 700 O O . PHE A 1 93 ? -2.846 -4.539 13.717 1.00 93.31 93 PHE A O 1
ATOM 707 N N . SER A 1 94 ? -4.278 -6.245 13.454 1.00 92.62 94 SER A N 1
ATOM 708 C CA . SER A 1 94 ? -3.245 -7.285 13.444 1.00 92.62 94 SER A CA 1
ATOM 709 C C . SER A 1 94 ? -2.391 -7.224 12.183 1.00 92.62 94 SER A C 1
ATOM 711 O O . SER A 1 94 ? -1.198 -7.505 12.247 1.00 92.62 94 SER A O 1
ATOM 713 N N . GLN A 1 95 ? -2.981 -6.813 11.056 1.00 93.12 95 GLN A N 1
ATOM 714 C CA . GLN A 1 95 ? -2.229 -6.577 9.829 1.00 93.12 95 GLN A CA 1
ATOM 715 C C . GLN A 1 95 ? -1.141 -5.528 10.051 1.00 93.12 95 GLN A C 1
ATOM 717 O O . GLN A 1 95 ? 0.009 -5.747 9.686 1.00 93.12 95 GLN A O 1
ATOM 722 N N . PHE A 1 96 ? -1.475 -4.407 10.693 1.00 93.94 96 PHE A N 1
ATOM 723 C CA . PHE A 1 96 ? -0.482 -3.364 10.911 1.00 93.94 96 PHE A CA 1
ATOM 724 C C . PHE A 1 96 ? 0.602 -3.775 11.907 1.00 93.94 96 PHE A C 1
ATOM 726 O O . PHE A 1 96 ? 1.774 -3.492 11.685 1.00 93.94 96 PHE A O 1
ATOM 733 N N . VAL A 1 97 ? 0.246 -4.498 12.972 1.00 92.56 97 VAL A N 1
ATOM 734 C CA . VAL A 1 97 ? 1.248 -5.064 13.891 1.00 92.56 97 VAL A CA 1
ATOM 735 C C . VAL A 1 97 ? 2.208 -5.993 13.145 1.00 92.56 97 VAL A C 1
ATOM 737 O O . VAL A 1 97 ? 3.414 -5.934 13.371 1.00 92.56 97 VAL A O 1
ATOM 740 N N . TYR A 1 98 ? 1.698 -6.814 12.224 1.00 91.81 98 TYR A N 1
ATOM 741 C CA . TYR A 1 98 ? 2.537 -7.654 11.376 1.00 91.81 98 TYR A CA 1
ATOM 742 C C . TYR A 1 98 ? 3.493 -6.825 10.503 1.00 91.81 98 TYR A C 1
ATOM 744 O O . TYR A 1 98 ? 4.687 -7.118 10.482 1.00 91.81 98 TYR A O 1
ATOM 752 N N . VAL A 1 99 ? 2.988 -5.776 9.845 1.00 92.88 99 VAL A N 1
ATOM 753 C CA . VAL A 1 99 ? 3.790 -4.847 9.029 1.00 92.88 99 VAL A CA 1
ATOM 754 C C . VAL A 1 99 ? 4.894 -4.189 9.860 1.00 92.88 99 VAL A C 1
ATOM 756 O O . VAL A 1 99 ? 6.043 -4.168 9.436 1.00 92.88 99 VAL A O 1
ATOM 759 N N . VAL A 1 100 ? 4.574 -3.702 11.061 1.00 93.00 100 VAL A N 1
ATOM 760 C CA . VAL A 1 100 ? 5.558 -3.098 11.975 1.00 93.00 100 VAL A CA 1
ATOM 761 C C . VAL A 1 100 ? 6.627 -4.113 12.388 1.00 93.00 100 VAL A C 1
ATOM 763 O O . VAL A 1 100 ? 7.807 -3.782 12.424 1.00 93.00 100 VAL A O 1
ATOM 766 N N . ASN A 1 101 ? 6.246 -5.367 12.642 1.00 91.44 101 ASN A N 1
ATOM 767 C CA . ASN A 1 101 ? 7.202 -6.427 12.978 1.00 91.44 101 ASN A CA 1
ATOM 768 C C . ASN A 1 101 ? 8.138 -6.801 11.812 1.00 91.44 101 ASN A C 1
ATOM 770 O O . ASN A 1 101 ? 9.171 -7.418 12.055 1.00 91.44 101 ASN A O 1
ATOM 774 N N . HIS A 1 102 ? 7.786 -6.430 10.580 1.00 92.62 102 HIS A N 1
ATOM 775 C CA . HIS A 1 102 ? 8.554 -6.682 9.356 1.00 92.62 102 HIS A CA 1
ATOM 776 C C . HIS A 1 102 ? 8.929 -5.358 8.668 1.00 92.62 102 HIS A C 1
ATOM 778 O O . HIS A 1 102 ? 9.010 -5.270 7.444 1.00 92.62 102 HIS A O 1
ATOM 784 N N . GLU A 1 103 ? 9.159 -4.302 9.457 1.00 92.44 103 GLU A N 1
ATOM 785 C CA . GLU A 1 103 ? 9.488 -2.966 8.948 1.00 92.44 103 GLU A CA 1
ATOM 786 C C . GLU A 1 103 ? 10.700 -2.981 8.007 1.00 92.44 103 GLU A C 1
ATOM 788 O O . GLU A 1 103 ? 10.694 -2.315 6.973 1.00 92.44 103 GLU A O 1
ATOM 793 N N . GLN A 1 104 ? 11.722 -3.777 8.330 1.00 91.50 104 GLN A N 1
ATOM 794 C CA . GLN A 1 104 ? 12.909 -3.915 7.485 1.00 91.50 104 GLN A CA 1
ATOM 795 C C . GLN A 1 104 ? 12.577 -4.511 6.113 1.00 91.50 104 GLN A C 1
ATOM 797 O O . GLN A 1 104 ? 13.109 -4.036 5.114 1.00 91.50 104 GLN A O 1
ATOM 802 N N . ASP A 1 105 ? 11.668 -5.484 6.043 1.00 92.69 105 ASP A N 1
ATOM 803 C CA . ASP A 1 105 ? 11.278 -6.114 4.780 1.00 92.69 105 ASP A CA 1
ATOM 804 C C . ASP A 1 105 ? 10.510 -5.139 3.885 1.00 92.69 105 ASP A C 1
ATOM 806 O O . ASP A 1 105 ? 10.768 -5.073 2.685 1.00 92.69 105 ASP A O 1
ATOM 810 N N . ILE A 1 106 ? 9.624 -4.321 4.466 1.00 91.56 106 ILE A N 1
ATOM 811 C CA . ILE A 1 106 ? 8.941 -3.243 3.735 1.00 91.56 106 ILE A CA 1
ATOM 812 C C . ILE A 1 106 ? 9.941 -2.202 3.236 1.00 91.56 106 ILE A C 1
ATOM 814 O O . ILE A 1 106 ? 9.879 -1.804 2.074 1.00 91.56 106 ILE A O 1
ATOM 818 N N . ASN A 1 107 ? 10.874 -1.768 4.083 1.00 89.81 107 ASN A N 1
ATOM 819 C CA . ASN A 1 107 ? 11.881 -0.787 3.685 1.00 89.81 107 ASN A CA 1
ATOM 820 C C . ASN A 1 107 ? 12.767 -1.332 2.555 1.00 89.81 107 ASN A C 1
ATOM 822 O O . ASN A 1 107 ? 13.035 -0.616 1.592 1.00 89.81 107 ASN A O 1
ATOM 826 N N . ASN A 1 108 ? 13.151 -2.609 2.620 1.00 90.69 108 ASN A N 1
ATOM 827 C CA . ASN A 1 108 ? 13.889 -3.275 1.549 1.00 90.69 108 ASN A CA 1
ATOM 828 C C . ASN A 1 108 ? 13.066 -3.344 0.258 1.00 90.69 108 ASN A C 1
ATOM 830 O O . ASN A 1 108 ? 13.584 -2.990 -0.794 1.00 90.69 108 ASN A O 1
ATOM 834 N N . LEU A 1 109 ? 11.779 -3.704 0.328 1.00 91.69 109 LEU A N 1
ATOM 835 C CA . LEU A 1 109 ? 10.893 -3.716 -0.842 1.00 91.69 109 LEU A CA 1
ATOM 836 C C . LEU A 1 109 ? 10.780 -2.344 -1.505 1.00 91.69 109 LEU A C 1
ATOM 838 O O . LEU A 1 109 ? 10.759 -2.253 -2.727 1.00 91.69 109 LEU A O 1
ATOM 842 N N . VAL A 1 110 ? 10.723 -1.272 -0.717 1.00 89.38 110 VAL A N 1
ATOM 843 C CA . VAL A 1 110 ? 10.697 0.098 -1.242 1.00 89.38 110 VAL A CA 1
ATOM 844 C C . VAL A 1 110 ? 11.996 0.430 -1.966 1.00 89.38 110 VAL A C 1
ATOM 846 O O . VAL A 1 110 ? 11.952 0.972 -3.070 1.00 89.38 110 VAL A O 1
ATOM 849 N N . VAL A 1 111 ? 13.143 0.116 -1.358 1.00 88.88 111 VAL A N 1
ATOM 850 C CA . VAL A 1 111 ? 14.459 0.359 -1.964 1.00 88.88 111 VAL A CA 1
ATOM 851 C C . VAL A 1 111 ? 14.608 -0.447 -3.251 1.00 88.88 111 VAL A C 1
ATOM 853 O O . VAL A 1 111 ? 14.958 0.119 -4.278 1.00 88.88 111 VAL A O 1
ATOM 856 N N . GLU A 1 112 ? 14.267 -1.734 -3.230 1.00 90.56 112 GLU A N 1
ATOM 857 C CA . GLU A 1 112 ? 14.319 -2.610 -4.403 1.00 90.56 112 GLU A CA 1
ATOM 858 C C . GLU A 1 112 ? 13.384 -2.125 -5.521 1.00 90.56 112 GLU A C 1
ATOM 860 O O . GLU A 1 112 ? 13.790 -2.069 -6.683 1.00 90.56 112 GLU A O 1
ATOM 865 N N . ALA A 1 113 ? 12.156 -1.720 -5.181 1.00 90.62 113 ALA A N 1
ATOM 866 C CA . ALA A 1 113 ? 11.194 -1.201 -6.148 1.00 90.62 113 ALA A CA 1
ATOM 867 C C . ALA A 1 113 ? 11.682 0.114 -6.767 1.00 90.62 113 ALA A C 1
ATOM 869 O O . ALA A 1 113 ? 11.572 0.303 -7.978 1.00 90.62 113 ALA A O 1
ATOM 870 N N . ARG A 1 114 ? 12.273 1.005 -5.959 1.00 89.06 114 ARG A N 1
ATOM 871 C CA . ARG A 1 114 ? 12.862 2.264 -6.436 1.00 89.06 114 ARG A CA 1
ATOM 872 C C . ARG A 1 114 ? 14.062 1.991 -7.334 1.00 89.06 114 ARG A C 1
ATOM 874 O O . ARG A 1 114 ? 14.148 2.559 -8.416 1.00 89.06 114 ARG A O 1
ATOM 881 N N . ASP A 1 115 ? 14.963 1.109 -6.918 1.00 89.06 115 ASP A N 1
ATOM 882 C CA . ASP A 1 115 ? 16.153 0.756 -7.688 1.00 89.06 115 ASP A CA 1
ATOM 883 C C . ASP A 1 115 ? 15.785 0.109 -9.023 1.00 89.06 115 ASP A C 1
ATOM 885 O O . ASP A 1 115 ? 16.433 0.377 -10.036 1.00 89.06 115 ASP A O 1
ATOM 889 N N . ARG A 1 116 ? 14.741 -0.727 -9.053 1.00 89.50 116 ARG A N 1
ATOM 890 C CA . ARG A 1 116 ? 14.203 -1.257 -10.307 1.00 89.50 116 ARG A CA 1
ATOM 891 C C . ARG A 1 116 ? 13.641 -0.139 -11.171 1.00 89.50 116 ARG A C 1
ATOM 893 O O . ARG A 1 116 ? 14.007 -0.074 -12.340 1.00 89.50 116 ARG A O 1
ATOM 900 N N . ALA A 1 117 ? 12.819 0.737 -10.601 1.00 89.56 117 ALA A N 1
ATOM 901 C CA . ALA A 1 117 ? 12.234 1.872 -11.302 1.00 89.56 117 ALA A CA 1
ATOM 902 C C . ALA A 1 117 ? 13.314 2.756 -11.956 1.00 89.56 117 ALA A C 1
ATOM 904 O O . ALA A 1 117 ? 13.248 3.017 -13.154 1.00 89.56 117 ALA A O 1
ATOM 905 N N . CYS A 1 118 ? 14.379 3.095 -11.219 1.00 87.25 118 CYS A N 1
ATOM 906 C CA . CYS A 1 118 ? 15.534 3.844 -11.729 1.00 87.25 118 CYS A CA 1
ATOM 907 C C . CYS A 1 118 ? 16.283 3.126 -12.865 1.00 87.25 118 CYS A C 1
ATOM 909 O O . CYS A 1 118 ? 16.903 3.770 -13.708 1.00 87.25 118 CYS A O 1
ATOM 911 N N . LYS A 1 119 ? 16.286 1.789 -12.878 1.00 90.38 119 LYS A N 1
ATOM 912 C CA . LYS A 1 119 ? 16.992 0.994 -13.894 1.00 90.38 119 LYS A CA 1
ATOM 913 C C . LYS A 1 119 ? 16.199 0.828 -15.187 1.00 90.38 119 LYS A C 1
ATOM 915 O O . LYS A 1 119 ? 16.816 0.489 -16.191 1.00 90.38 119 LYS A O 1
ATOM 920 N N . ILE A 1 120 ? 14.880 1.037 -15.179 1.00 92.19 120 ILE A N 1
ATOM 921 C CA . ILE A 1 120 ? 14.022 0.852 -16.362 1.00 92.19 120 ILE A CA 1
ATOM 922 C C . ILE A 1 120 ? 14.465 1.775 -17.502 1.00 92.19 120 ILE A C 1
ATOM 924 O O . ILE A 1 120 ? 14.677 1.301 -18.617 1.00 92.19 120 ILE A O 1
ATOM 928 N N . ASP A 1 121 ? 14.666 3.061 -17.208 1.00 90.69 121 ASP A N 1
ATOM 929 C CA . ASP A 1 121 ? 15.037 4.064 -18.212 1.00 90.69 121 ASP A CA 1
ATOM 930 C C . ASP A 1 121 ? 16.430 3.789 -18.792 1.00 90.69 121 ASP A C 1
ATOM 932 O O . ASP A 1 121 ? 16.586 3.706 -20.009 1.00 90.69 121 ASP A O 1
ATOM 936 N N . THR A 1 122 ? 17.419 3.517 -17.936 1.00 90.31 122 THR A N 1
ATOM 937 C CA . THR A 1 122 ? 18.778 3.150 -18.370 1.00 90.31 122 THR A CA 1
ATOM 938 C C . THR A 1 122 ? 18.791 1.862 -19.197 1.00 90.31 122 THR A C 1
ATOM 940 O O . THR A 1 122 ? 19.444 1.796 -20.236 1.00 90.31 122 THR A O 1
ATOM 943 N N . ALA A 1 123 ? 18.056 0.829 -18.772 1.00 93.31 123 ALA A N 1
ATOM 944 C CA . ALA A 1 123 ? 17.993 -0.440 -19.495 1.00 93.31 123 ALA A CA 1
ATOM 945 C C . ALA A 1 123 ? 17.348 -0.279 -20.878 1.00 93.31 123 ALA A C 1
ATOM 947 O O . ALA A 1 123 ? 17.761 -0.931 -21.841 1.00 93.31 123 ALA A O 1
ATOM 948 N N . TYR A 1 124 ? 16.338 0.585 -20.983 1.00 93.50 124 TYR A N 1
ATOM 949 C CA . TYR A 1 124 ? 15.711 0.894 -22.257 1.00 93.50 124 TYR A CA 1
ATOM 950 C C . TYR A 1 124 ? 16.633 1.703 -23.172 1.00 93.50 124 TYR A C 1
ATOM 952 O O . TYR A 1 124 ? 16.741 1.382 -24.357 1.00 93.50 124 TYR A O 1
ATOM 960 N N . ASP A 1 125 ? 17.342 2.694 -22.633 1.00 92.06 125 ASP A N 1
ATOM 961 C CA . ASP A 1 125 ? 18.297 3.494 -23.397 1.00 92.06 125 ASP A CA 1
ATOM 962 C C . ASP A 1 125 ? 19.415 2.623 -23.997 1.00 92.06 125 ASP A C 1
ATOM 964 O O . ASP A 1 125 ? 19.693 2.678 -25.200 1.00 92.06 125 ASP A O 1
ATOM 968 N N . GLU A 1 126 ? 19.981 1.713 -23.196 1.00 93.31 126 GLU A N 1
ATOM 969 C CA . GLU A 1 126 ? 20.961 0.723 -23.659 1.00 93.31 126 GLU A CA 1
ATOM 970 C C . GLU A 1 126 ? 20.391 -0.189 -24.758 1.00 93.31 126 GLU A C 1
ATOM 972 O O . GLU A 1 126 ? 21.059 -0.471 -25.764 1.00 93.31 126 GLU A O 1
ATOM 977 N N . TYR A 1 127 ? 19.147 -0.648 -24.591 1.00 94.94 127 TYR A N 1
ATOM 978 C CA . TYR A 1 127 ? 18.445 -1.453 -25.587 1.00 94.94 127 TYR A CA 1
ATOM 979 C C . TYR A 1 127 ? 18.265 -0.689 -26.910 1.00 94.94 127 TYR A C 1
ATOM 981 O O . TYR A 1 127 ? 18.619 -1.214 -27.975 1.00 94.94 127 TYR A O 1
ATOM 989 N N . ALA A 1 128 ? 17.776 0.553 -26.856 1.00 93.94 128 ALA A N 1
ATOM 990 C CA . ALA A 1 128 ? 17.526 1.389 -28.024 1.00 93.94 128 ALA A CA 1
ATOM 991 C C . ALA A 1 128 ? 18.825 1.659 -28.800 1.00 93.94 128 ALA A C 1
ATOM 993 O O . ALA A 1 128 ? 18.890 1.420 -30.010 1.00 93.94 128 ALA A O 1
ATOM 994 N N . HIS A 1 129 ? 19.901 2.039 -28.109 1.00 94.31 129 HIS A N 1
ATOM 995 C CA . HIS A 1 129 ? 21.208 2.278 -28.722 1.00 94.31 129 HIS A CA 1
ATOM 996 C C . HIS A 1 129 ? 21.804 1.016 -29.359 1.00 94.31 129 HIS A C 1
ATOM 998 O O . HIS A 1 129 ? 22.325 1.052 -30.482 1.00 94.31 129 HIS A O 1
ATOM 1004 N N . LYS A 1 130 ? 21.685 -0.139 -28.693 1.00 93.81 130 LYS A N 1
ATOM 1005 C CA . LYS A 1 130 ? 22.128 -1.428 -29.245 1.00 93.81 130 LYS A CA 1
ATOM 1006 C C . LYS A 1 130 ? 21.368 -1.786 -30.523 1.00 93.81 130 LYS A C 1
ATOM 1008 O O . LYS A 1 130 ? 21.973 -2.292 -31.477 1.00 93.81 130 LYS A O 1
ATOM 1013 N N . ARG A 1 131 ? 20.063 -1.512 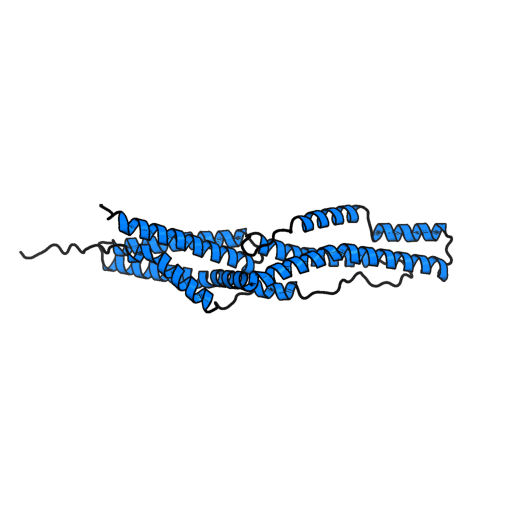-30.555 1.00 93.19 131 ARG A N 1
ATOM 1014 C CA . ARG A 1 131 ? 19.197 -1.733 -31.715 1.00 93.19 131 ARG A CA 1
ATOM 1015 C C . ARG A 1 131 ? 19.550 -0.804 -32.878 1.00 93.19 131 ARG A C 1
ATOM 1017 O O . ARG A 1 131 ? 19.755 -1.291 -33.991 1.00 93.19 131 ARG A O 1
ATOM 1024 N N . LEU A 1 132 ? 19.747 0.491 -32.621 1.00 93.06 132 LEU A N 1
ATOM 1025 C CA . LEU A 1 132 ? 20.200 1.463 -33.626 1.00 93.06 132 LEU A CA 1
ATOM 1026 C C . LEU A 1 132 ? 21.534 1.043 -34.262 1.00 93.06 132 LEU A C 1
ATOM 1028 O O . LEU A 1 132 ? 21.657 1.006 -35.489 1.00 93.06 132 LEU A O 1
ATOM 1032 N N . ALA A 1 133 ? 22.505 0.618 -33.448 1.00 92.88 133 ALA A N 1
ATOM 1033 C CA . ALA A 1 133 ? 23.800 0.136 -33.930 1.00 92.88 133 ALA A CA 1
ATOM 1034 C C . ALA A 1 133 ? 23.704 -1.183 -34.725 1.00 92.88 133 ALA A C 1
ATOM 1036 O O . ALA A 1 133 ? 24.524 -1.461 -35.608 1.00 92.88 133 ALA A O 1
ATOM 1037 N N . ALA A 1 134 ? 22.735 -2.051 -34.419 1.00 91.56 134 ALA A N 1
ATOM 1038 C CA . ALA A 1 134 ? 22.470 -3.254 -35.210 1.00 91.56 134 ALA A CA 1
ATOM 1039 C C . ALA A 1 134 ? 21.860 -2.903 -36.575 1.00 91.56 134 ALA A C 1
ATOM 1041 O O . ALA A 1 134 ? 22.333 -3.404 -37.601 1.00 91.56 134 ALA A O 1
ATOM 1042 N N . TYR A 1 135 ? 20.882 -1.998 -36.595 1.00 91.19 135 TYR A N 1
ATOM 1043 C CA . TYR A 1 135 ? 20.227 -1.543 -37.817 1.00 91.19 135 TYR A CA 1
ATOM 1044 C C . TYR A 1 135 ? 21.193 -0.797 -38.750 1.00 91.19 135 TYR A C 1
ATOM 1046 O O . TYR A 1 135 ? 21.259 -1.095 -39.943 1.00 91.19 135 TYR A O 1
ATOM 1054 N N . GLU A 1 136 ? 22.043 0.083 -38.213 1.00 91.50 136 GLU A N 1
ATOM 1055 C CA . GLU A 1 136 ? 23.078 0.767 -38.996 1.00 91.50 136 GLU A CA 1
ATOM 1056 C C . GLU A 1 136 ? 24.037 -0.232 -39.669 1.00 91.50 136 GLU A C 1
ATOM 1058 O O . GLU A 1 136 ? 24.356 -0.115 -40.858 1.00 91.50 136 GLU A O 1
ATOM 1063 N N . ARG A 1 137 ? 24.474 -1.263 -38.929 1.00 89.44 137 ARG A N 1
ATOM 1064 C CA . ARG A 1 137 ? 25.332 -2.327 -39.473 1.00 89.44 137 ARG A CA 1
ATOM 1065 C C . ARG A 1 137 ? 24.634 -3.113 -40.580 1.00 89.44 137 ARG A C 1
ATOM 1067 O O . ARG A 1 137 ? 25.294 -3.454 -41.562 1.00 89.44 137 ARG A O 1
ATOM 1074 N N . TYR A 1 138 ? 23.338 -3.387 -40.443 1.00 89.06 138 TYR A N 1
ATOM 1075 C CA . TYR A 1 138 ? 22.543 -4.056 -41.473 1.00 89.06 138 TYR A CA 1
ATOM 1076 C C . TYR A 1 138 ? 22.458 -3.222 -42.758 1.00 89.06 138 TYR A C 1
ATOM 1078 O O . TYR A 1 138 ? 22.764 -3.731 -43.839 1.00 89.06 138 TYR A O 1
ATOM 1086 N N . LEU A 1 139 ? 22.139 -1.929 -42.649 1.00 88.12 139 LEU A N 1
ATOM 1087 C CA . LEU A 1 139 ? 22.031 -1.040 -43.809 1.00 88.12 139 LEU A CA 1
ATOM 1088 C C . LEU A 1 139 ? 23.363 -0.912 -44.566 1.00 88.12 139 LEU A C 1
ATOM 1090 O O . LEU A 1 139 ? 23.388 -1.004 -45.795 1.00 88.12 139 LEU A O 1
ATOM 1094 N N . LYS A 1 140 ? 24.484 -0.779 -43.842 1.00 87.94 140 LYS A N 1
ATOM 1095 C CA . LYS A 1 140 ? 25.824 -0.679 -44.448 1.00 87.94 140 LYS A CA 1
ATOM 1096 C C . LYS A 1 140 ? 26.284 -1.979 -45.112 1.00 87.94 140 LYS A C 1
ATOM 1098 O O . LYS A 1 140 ? 26.922 -1.932 -46.160 1.00 87.94 140 LYS A O 1
ATOM 1103 N N . LYS A 1 141 ? 26.007 -3.138 -44.501 1.00 85.19 141 LYS A N 1
ATOM 1104 C CA . LYS A 1 141 ? 26.534 -4.434 -44.968 1.00 85.19 141 LYS A CA 1
ATOM 1105 C C . LYS A 1 141 ? 25.648 -5.120 -46.004 1.00 85.19 141 LYS A C 1
ATOM 1107 O O . LYS A 1 141 ? 26.174 -5.664 -46.972 1.00 85.19 141 LYS A O 1
ATOM 1112 N N . THR A 1 142 ? 24.337 -5.120 -45.787 1.00 80.62 142 THR A N 1
ATOM 1113 C CA . THR A 1 142 ? 23.389 -5.919 -46.575 1.00 80.62 142 THR A CA 1
ATOM 1114 C C . THR A 1 142 ? 22.787 -5.104 -47.709 1.00 80.62 142 THR A C 1
ATOM 1116 O O . THR A 1 142 ? 22.826 -5.533 -48.858 1.00 80.62 142 THR A O 1
ATOM 1119 N N . VAL A 1 143 ? 22.267 -3.914 -47.395 1.00 78.62 143 VAL A N 1
ATOM 1120 C CA . VAL A 1 143 ? 21.597 -3.045 -48.377 1.00 78.62 143 VAL A CA 1
ATOM 1121 C C . VAL A 1 143 ? 22.617 -2.239 -49.194 1.00 78.62 143 VAL A C 1
ATOM 1123 O O . VAL A 1 143 ? 22.358 -1.918 -50.349 1.00 78.62 143 VAL A O 1
ATOM 1126 N N . LYS A 1 144 ? 23.809 -1.982 -48.625 1.00 80.25 144 LYS A N 1
ATOM 1127 C CA . LYS A 1 144 ? 24.873 -1.138 -49.206 1.00 80.25 144 LYS A CA 1
ATOM 1128 C C . LYS A 1 144 ? 24.378 0.276 -49.535 1.00 80.25 144 LYS A C 1
ATOM 1130 O O . LYS A 1 144 ? 24.767 0.867 -50.541 1.00 80.25 144 LYS A O 1
ATOM 1135 N N . ASP A 1 145 ? 23.516 0.807 -48.672 1.00 80.38 145 ASP A N 1
ATOM 1136 C CA . ASP A 1 145 ? 22.979 2.159 -48.801 1.00 80.38 145 ASP A CA 1
ATOM 1137 C C . ASP A 1 145 ? 24.093 3.217 -48.704 1.00 80.38 145 ASP A C 1
ATOM 1139 O O . ASP A 1 145 ? 25.105 3.029 -48.021 1.00 80.38 145 ASP A O 1
ATOM 1143 N N . SER A 1 146 ? 23.892 4.366 -49.360 1.00 86.00 146 SER A N 1
ATOM 1144 C CA . SER A 1 146 ? 24.803 5.509 -49.223 1.00 86.00 146 SER A CA 1
ATOM 1145 C C . SER A 1 146 ? 24.867 5.983 -47.766 1.00 86.00 146 SER A C 1
ATOM 1147 O O . SER A 1 146 ? 23.874 5.904 -47.040 1.00 86.00 146 SER A O 1
ATOM 1149 N N . GLN A 1 147 ? 26.000 6.544 -47.335 1.00 86.00 147 GLN A N 1
ATOM 1150 C CA . GLN A 1 147 ? 26.169 7.026 -45.956 1.00 86.00 147 GLN A CA 1
ATOM 1151 C C . GLN A 1 147 ? 25.078 8.033 -45.540 1.00 86.00 147 GLN A C 1
ATOM 1153 O O . GLN A 1 147 ? 24.638 8.023 -44.392 1.00 86.00 147 GLN A O 1
ATOM 1158 N N . HIS A 1 148 ? 24.597 8.858 -46.478 1.00 85.56 148 HIS A N 1
ATOM 1159 C CA . HIS A 1 148 ? 23.486 9.783 -46.245 1.00 85.56 148 HIS A CA 1
ATOM 1160 C C . HIS A 1 148 ? 22.147 9.045 -46.055 1.00 85.56 148 HIS A C 1
ATOM 1162 O O . HIS A 1 148 ? 21.331 9.418 -45.212 1.00 85.56 148 HIS A O 1
ATOM 1168 N N . THR A 1 149 ? 21.880 8.002 -46.837 1.00 86.19 149 THR A N 1
ATOM 1169 C CA . THR A 1 149 ? 20.644 7.215 -46.712 1.00 86.19 149 THR A CA 1
ATOM 1170 C C . THR A 1 149 ? 20.619 6.450 -45.389 1.00 86.19 149 THR A C 1
ATOM 1172 O O . THR A 1 149 ? 19.593 6.434 -44.709 1.00 86.19 149 THR A O 1
ATOM 1175 N N . VAL A 1 150 ? 21.762 5.878 -44.993 1.00 86.50 150 VAL A N 1
ATOM 1176 C CA . VAL A 1 150 ? 21.925 5.194 -43.705 1.00 86.50 150 VAL A CA 1
ATOM 1177 C C . VAL A 1 150 ? 21.643 6.151 -42.548 1.00 86.50 150 VAL A C 1
ATOM 1179 O O . VAL A 1 150 ? 20.824 5.828 -41.691 1.00 86.50 150 VAL A O 1
ATOM 1182 N N . SER A 1 151 ? 22.254 7.341 -42.539 1.00 89.38 151 SER A N 1
ATOM 1183 C CA . SER A 1 151 ? 22.073 8.298 -41.441 1.00 89.38 151 SER A CA 1
ATOM 1184 C C . SER A 1 151 ? 20.622 8.765 -41.300 1.00 89.38 151 SER A C 1
ATOM 1186 O O . SER A 1 151 ? 20.115 8.833 -40.183 1.00 89.38 151 SER A O 1
ATOM 1188 N N . MET A 1 152 ? 19.912 9.012 -42.408 1.00 90.62 152 MET A N 1
ATOM 1189 C CA . MET A 1 152 ? 18.492 9.376 -42.353 1.00 90.62 152 MET A CA 1
ATOM 1190 C C . MET A 1 152 ? 17.611 8.245 -41.815 1.00 90.62 152 MET A C 1
ATOM 1192 O O . MET A 1 152 ? 16.732 8.502 -40.993 1.00 90.62 152 MET A O 1
ATOM 1196 N N . LYS A 1 153 ? 17.840 6.998 -42.250 1.00 89.81 153 LYS A N 1
ATOM 1197 C CA . LYS A 1 153 ? 17.066 5.836 -41.784 1.00 89.81 153 LYS A CA 1
ATOM 1198 C C . LYS A 1 153 ? 17.305 5.549 -40.302 1.00 89.81 153 LYS A C 1
ATOM 1200 O O . LYS A 1 153 ? 16.341 5.321 -39.577 1.00 89.81 153 LYS A O 1
ATOM 1205 N N . VAL A 1 154 ? 18.558 5.616 -39.844 1.00 90.88 154 VAL A N 1
ATOM 1206 C CA . VAL A 1 154 ? 18.910 5.447 -38.424 1.00 90.88 154 VAL A CA 1
ATOM 1207 C C . VAL A 1 154 ? 18.280 6.554 -37.581 1.00 90.88 154 VAL A C 1
ATOM 1209 O O . VAL A 1 154 ? 17.586 6.246 -36.622 1.00 90.88 154 VAL A O 1
ATOM 1212 N N . ARG A 1 155 ? 18.392 7.823 -37.994 1.00 91.19 155 ARG A N 1
ATOM 1213 C CA . ARG A 1 155 ? 17.774 8.958 -37.283 1.00 91.19 155 ARG A CA 1
ATOM 1214 C C . ARG A 1 155 ? 16.241 8.896 -37.262 1.00 91.19 155 ARG A C 1
ATOM 1216 O O . ARG A 1 155 ? 15.590 9.435 -36.371 1.00 91.19 155 ARG A O 1
ATOM 1223 N N . SER A 1 156 ? 15.630 8.268 -38.266 1.00 91.56 156 SER A N 1
ATOM 1224 C CA . SER A 1 156 ? 14.185 8.016 -38.287 1.00 91.56 156 SER A CA 1
ATOM 1225 C C . SER A 1 156 ? 13.765 6.920 -37.306 1.00 91.56 156 SER A C 1
ATOM 1227 O O . SER A 1 156 ? 12.662 6.989 -36.773 1.00 91.56 156 SER A O 1
ATOM 1229 N N . LEU A 1 157 ? 14.610 5.909 -37.081 1.00 91.06 157 LEU A N 1
ATOM 1230 C CA . LEU A 1 157 ? 14.385 4.893 -36.051 1.00 91.06 157 LEU A CA 1
ATOM 1231 C C . LEU A 1 157 ? 14.626 5.475 -34.654 1.00 91.06 157 LEU A C 1
ATOM 1233 O O . LEU A 1 157 ? 13.803 5.284 -33.770 1.00 91.06 157 LEU A O 1
ATOM 1237 N N . GLU A 1 158 ? 15.696 6.250 -34.492 1.00 92.00 158 GLU A N 1
ATOM 1238 C CA . GLU A 1 158 ? 16.063 6.928 -33.246 1.00 92.00 158 GLU A CA 1
ATOM 1239 C C . GLU A 1 158 ? 14.927 7.811 -32.733 1.00 92.00 158 GLU A C 1
ATOM 1241 O O . GLU A 1 158 ? 14.444 7.576 -31.636 1.00 92.00 158 GLU A O 1
ATOM 1246 N N . ARG A 1 159 ? 14.388 8.715 -33.564 1.00 90.56 159 ARG A N 1
ATOM 1247 C CA . ARG A 1 159 ? 13.243 9.569 -33.189 1.00 90.56 159 ARG A CA 1
ATOM 1248 C C . ARG A 1 159 ? 11.988 8.805 -32.773 1.00 90.56 159 ARG A C 1
ATOM 1250 O O . ARG A 1 159 ? 11.088 9.401 -32.199 1.00 90.56 159 ARG A O 1
ATOM 1257 N N . ARG A 1 160 ? 11.876 7.529 -33.142 1.00 89.38 160 ARG A N 1
ATOM 1258 C CA . ARG A 1 160 ? 10.722 6.698 -32.801 1.00 89.38 160 ARG A CA 1
ATOM 1259 C C . ARG A 1 160 ? 10.954 5.880 -31.537 1.00 89.38 160 ARG A C 1
ATOM 1261 O O . ARG A 1 160 ? 10.002 5.664 -30.804 1.00 89.38 160 ARG A O 1
ATOM 1268 N N . LEU A 1 161 ? 12.189 5.439 -31.302 1.00 90.19 161 LEU A N 1
ATOM 1269 C CA . LEU A 1 161 ? 12.576 4.713 -30.093 1.00 90.19 161 LEU A CA 1
ATOM 1270 C C . LEU A 1 161 ? 12.828 5.650 -28.906 1.00 90.19 161 LEU A C 1
ATOM 1272 O O . LEU A 1 161 ? 12.544 5.260 -27.781 1.00 90.19 161 LEU A O 1
ATOM 1276 N N . LEU A 1 162 ? 13.355 6.846 -29.172 1.00 89.44 162 LEU A N 1
ATOM 1277 C CA . LEU A 1 162 ? 13.767 7.871 -28.210 1.00 89.44 162 LEU A CA 1
ATOM 1278 C C . LEU A 1 162 ? 13.214 9.243 -28.651 1.00 89.44 162 LEU A C 1
ATOM 1280 O O . LEU A 1 162 ? 13.967 10.089 -29.143 1.00 89.44 162 LEU A O 1
ATOM 1284 N N . PRO A 1 163 ? 11.889 9.458 -28.599 1.00 84.44 163 PRO A N 1
ATOM 1285 C CA . PRO A 1 163 ? 11.313 10.754 -28.933 1.00 84.44 163 PRO A CA 1
ATOM 1286 C C . PRO A 1 163 ? 11.646 11.799 -27.844 1.00 84.44 163 PRO A C 1
ATOM 1288 O O . PRO A 1 163 ? 11.950 11.452 -26.706 1.00 84.44 163 PRO A O 1
ATOM 1291 N N . GLU A 1 164 ? 11.660 13.089 -28.198 1.00 79.25 164 GLU A N 1
ATOM 1292 C CA . GLU A 1 164 ? 12.132 14.165 -27.298 1.00 79.25 164 GLU A CA 1
ATOM 1293 C C . GLU A 1 164 ? 11.292 14.276 -26.010 1.00 79.25 164 GLU A C 1
ATOM 1295 O O . GLU A 1 164 ? 11.839 14.474 -24.927 1.00 79.25 164 GLU A O 1
ATOM 1300 N N . ASP A 1 165 ? 9.983 14.054 -26.106 1.00 80.88 165 ASP A N 1
ATOM 1301 C CA . ASP A 1 165 ? 9.046 13.997 -24.977 1.00 80.88 165 ASP A CA 1
ATOM 1302 C C . ASP A 1 165 ? 9.377 12.880 -23.972 1.00 80.88 165 ASP A C 1
ATOM 1304 O O . ASP A 1 165 ? 9.110 13.007 -22.779 1.00 80.88 165 ASP A O 1
ATOM 1308 N N . MET A 1 166 ? 10.019 11.800 -24.419 1.00 80.81 166 MET A N 1
ATOM 1309 C CA . MET A 1 166 ? 10.455 10.713 -23.544 1.00 80.81 166 MET A CA 1
ATOM 1310 C C . MET A 1 166 ? 11.525 11.166 -22.550 1.00 80.81 166 MET A C 1
ATOM 1312 O O . MET A 1 166 ? 11.520 10.699 -21.415 1.00 80.81 166 MET A O 1
ATOM 1316 N N . THR A 1 167 ? 12.419 12.074 -22.951 1.00 79.06 167 THR A N 1
ATOM 1317 C CA . THR A 1 167 ? 13.476 12.580 -22.059 1.00 79.06 167 THR A CA 1
ATOM 1318 C C . THR A 1 167 ? 12.906 13.443 -20.937 1.00 79.06 167 THR A C 1
ATOM 1320 O O . THR A 1 167 ? 13.283 13.268 -19.783 1.00 79.06 167 THR A O 1
ATOM 1323 N N . GLU A 1 168 ? 11.915 14.282 -21.247 1.00 85.00 168 GLU A N 1
ATOM 1324 C CA . GLU A 1 168 ? 11.183 15.072 -20.250 1.00 85.00 168 GLU A CA 1
ATOM 1325 C C . GLU A 1 168 ? 10.467 14.160 -19.243 1.00 85.00 168 GLU A C 1
ATOM 1327 O O . GLU A 1 168 ? 10.594 14.336 -18.033 1.00 85.00 168 GLU A O 1
ATOM 1332 N N . VAL A 1 169 ? 9.797 13.110 -19.730 1.00 85.69 169 VAL A N 1
ATOM 1333 C CA . VAL A 1 169 ? 9.133 12.121 -18.868 1.00 85.69 169 VAL A CA 1
ATOM 1334 C C . VAL A 1 169 ? 10.133 11.369 -17.979 1.00 85.69 169 VAL A C 1
ATOM 1336 O O . VAL A 1 169 ? 9.824 11.081 -16.823 1.00 85.69 169 VAL A O 1
ATOM 1339 N N . GLN A 1 170 ? 11.320 11.027 -18.486 1.00 86.62 170 GLN A N 1
ATOM 1340 C CA . GLN A 1 170 ? 12.368 10.366 -17.698 1.00 86.62 170 GLN A CA 1
ATOM 1341 C C . GLN A 1 170 ? 12.902 11.270 -16.580 1.00 86.62 170 GLN A C 1
ATOM 1343 O O . GLN A 1 170 ? 13.073 10.810 -15.448 1.00 86.62 170 GLN A O 1
ATOM 1348 N N . ASP A 1 171 ? 13.106 12.556 -16.864 1.00 86.25 171 ASP A N 1
ATOM 1349 C CA . ASP A 1 171 ? 13.530 13.532 -15.859 1.00 86.25 171 ASP A CA 1
ATOM 1350 C C . ASP A 1 171 ? 12.457 13.713 -14.769 1.00 86.25 171 ASP A C 1
ATOM 1352 O O . ASP A 1 171 ? 12.772 13.634 -13.579 1.00 86.25 171 ASP A O 1
ATOM 1356 N N . GLU A 1 172 ? 11.175 13.827 -15.140 1.00 87.12 172 GLU A N 1
ATOM 1357 C CA . GLU A 1 172 ? 10.067 13.885 -14.174 1.00 87.12 172 GLU A CA 1
ATOM 1358 C C . GLU A 1 172 ? 9.984 12.624 -13.297 1.00 87.12 172 GLU A C 1
ATOM 1360 O O . GLU A 1 172 ? 9.761 12.707 -12.082 1.00 87.12 172 GLU A O 1
ATOM 1365 N N . ARG A 1 173 ? 10.177 11.436 -13.888 1.00 88.38 173 ARG A N 1
ATOM 1366 C CA . ARG A 1 173 ? 10.212 10.166 -13.142 1.00 88.38 173 ARG A CA 1
ATOM 1367 C C . ARG A 1 173 ? 11.354 10.151 -12.140 1.00 88.38 173 ARG A C 1
ATOM 1369 O O . ARG A 1 173 ? 11.153 9.723 -11.004 1.00 88.38 173 ARG A O 1
ATOM 1376 N N . LYS A 1 174 ? 12.536 10.614 -12.538 1.00 87.06 174 LYS A N 1
ATOM 1377 C CA . LYS A 1 174 ? 13.713 10.672 -11.673 1.00 87.06 174 LYS A CA 1
ATOM 1378 C C . LYS A 1 174 ? 13.497 11.617 -10.493 1.00 87.06 174 LYS A C 1
ATOM 1380 O O . LYS A 1 174 ? 13.726 11.211 -9.354 1.00 87.06 174 LYS A O 1
ATOM 1385 N N . ASP A 1 175 ? 12.970 12.812 -10.747 1.00 86.00 175 ASP A N 1
ATOM 1386 C CA . ASP A 1 175 ? 12.617 13.775 -9.701 1.00 86.00 175 ASP A CA 1
ATOM 1387 C C . ASP A 1 175 ? 11.585 13.192 -8.725 1.00 86.00 175 ASP A C 1
ATOM 1389 O O . ASP A 1 175 ? 11.714 13.333 -7.505 1.00 86.00 175 ASP A O 1
ATOM 1393 N N . TRP A 1 176 ? 10.580 12.480 -9.242 1.00 85.44 176 TRP A N 1
ATOM 1394 C CA . TRP A 1 176 ? 9.590 11.792 -8.417 1.00 85.44 176 TRP A CA 1
ATOM 1395 C C . TRP A 1 176 ? 10.211 10.676 -7.559 1.00 85.44 176 TRP A C 1
ATOM 1397 O O . TRP A 1 176 ? 9.923 10.583 -6.362 1.00 85.44 176 TRP A O 1
ATOM 1407 N N . LEU A 1 177 ? 11.104 9.858 -8.126 1.00 85.69 177 LEU A N 1
ATOM 1408 C CA . LEU A 1 177 ? 11.809 8.795 -7.399 1.00 85.69 177 LEU A CA 1
ATOM 1409 C C . LEU A 1 177 ? 12.750 9.352 -6.324 1.00 85.69 177 LEU A C 1
ATOM 1411 O O . LEU A 1 177 ? 12.913 8.734 -5.269 1.00 85.69 177 LEU A O 1
ATOM 1415 N N . ASP A 1 178 ? 13.349 10.520 -6.548 1.00 82.38 178 ASP A N 1
ATOM 1416 C CA . ASP A 1 178 ? 14.221 11.181 -5.576 1.00 82.38 178 ASP A CA 1
ATOM 1417 C C . ASP A 1 178 ? 13.462 11.771 -4.383 1.00 82.38 178 ASP A C 1
ATOM 1419 O O . ASP A 1 178 ? 14.020 11.867 -3.288 1.00 82.38 178 ASP A O 1
ATOM 1423 N N . GLN A 1 179 ? 12.167 12.057 -4.532 1.00 79.69 179 GLN A N 1
ATOM 1424 C CA . GLN A 1 179 ? 11.303 12.479 -3.424 1.00 79.69 179 GLN A CA 1
ATOM 1425 C C . GLN A 1 179 ? 10.903 11.323 -2.486 1.00 79.69 179 GLN A C 1
ATOM 1427 O O . GLN A 1 179 ? 10.469 11.567 -1.358 1.00 79.69 179 GLN A O 1
ATOM 1432 N N . LEU A 1 180 ? 11.091 10.060 -2.888 1.00 75.00 180 LEU A N 1
ATOM 1433 C CA . LEU A 1 180 ? 10.703 8.873 -2.109 1.00 75.00 180 LEU A CA 1
ATOM 1434 C C . LEU A 1 180 ? 11.721 8.467 -1.018 1.00 75.00 180 LEU A C 1
ATOM 1436 O O . LEU A 1 180 ? 11.689 7.342 -0.535 1.00 75.00 180 LEU A O 1
ATOM 1440 N N . GLN A 1 181 ? 12.626 9.350 -0.586 1.00 62.44 181 GLN A N 1
ATOM 1441 C CA . GLN A 1 181 ? 13.764 8.979 0.279 1.00 62.44 181 GLN A CA 1
ATOM 1442 C C . GLN A 1 181 ? 13.436 8.685 1.757 1.00 62.44 181 GLN A C 1
ATOM 1444 O O . GLN A 1 181 ? 14.291 8.160 2.464 1.00 62.44 181 GLN A O 1
ATOM 1449 N N . ASN A 1 182 ? 12.219 8.963 2.238 1.00 62.78 182 ASN A N 1
ATOM 1450 C CA . ASN A 1 182 ? 11.839 8.773 3.647 1.00 62.78 182 ASN A CA 1
ATOM 1451 C C . ASN A 1 182 ? 10.605 7.877 3.795 1.00 62.78 182 ASN A C 1
ATOM 1453 O O . ASN A 1 182 ? 9.525 8.328 4.198 1.00 62.78 182 ASN A O 1
ATOM 1457 N N . VAL A 1 183 ? 10.762 6.599 3.457 1.00 72.12 183 VAL A N 1
ATOM 1458 C CA . VAL A 1 183 ? 9.697 5.607 3.625 1.00 72.12 183 VAL A CA 1
ATOM 1459 C C . VAL A 1 183 ? 9.863 4.891 4.959 1.00 72.12 183 VAL A C 1
ATOM 1461 O O . VAL A 1 183 ? 10.935 4.409 5.302 1.00 72.12 183 VAL A O 1
ATOM 1464 N N . ASN A 1 184 ? 8.789 4.897 5.740 1.00 84.12 184 ASN A N 1
ATOM 1465 C CA . ASN A 1 184 ? 8.692 4.272 7.052 1.00 84.12 184 ASN A CA 1
ATOM 1466 C C . ASN A 1 184 ? 7.291 3.657 7.149 1.00 84.12 184 ASN A C 1
ATOM 1468 O O . ASN A 1 184 ? 6.320 4.289 6.733 1.00 84.12 184 ASN A O 1
ATOM 1472 N N . VAL A 1 185 ? 7.146 2.462 7.718 1.00 88.50 185 VAL A N 1
ATOM 1473 C CA . VAL A 1 185 ? 5.839 1.812 7.933 1.00 88.50 185 VAL A CA 1
ATOM 1474 C C . VAL A 1 185 ? 4.837 2.664 8.719 1.00 88.50 185 VAL A C 1
ATOM 1476 O O . VAL A 1 185 ? 3.634 2.508 8.532 1.00 88.50 185 VAL A O 1
ATOM 1479 N N . TRP A 1 186 ? 5.311 3.592 9.556 1.00 89.44 186 TRP A N 1
ATOM 1480 C CA . TRP A 1 186 ? 4.487 4.545 10.306 1.00 89.44 186 TRP A CA 1
ATOM 1481 C C . TRP A 1 186 ? 4.004 5.741 9.472 1.00 89.44 186 TRP A C 1
ATOM 1483 O O . TRP A 1 186 ? 3.120 6.478 9.909 1.00 89.44 186 TRP A O 1
ATOM 1493 N N . ASN A 1 187 ? 4.561 5.948 8.277 1.00 89.06 187 ASN A N 1
ATOM 1494 C CA . ASN A 1 187 ? 4.073 6.945 7.336 1.00 89.06 187 ASN A CA 1
ATOM 1495 C C . ASN A 1 187 ? 2.840 6.393 6.604 1.00 89.06 187 ASN A C 1
ATOM 1497 O O . ASN A 1 187 ? 2.896 5.359 5.941 1.00 89.06 187 ASN A O 1
ATOM 1501 N N . ILE A 1 188 ? 1.729 7.122 6.705 1.00 87.25 188 ILE A N 1
ATOM 1502 C CA . ILE A 1 188 ? 0.427 6.764 6.123 1.00 87.25 188 ILE A CA 1
ATOM 1503 C C . ILE A 1 188 ? 0.528 6.563 4.601 1.00 87.25 188 ILE A C 1
ATOM 1505 O O . ILE A 1 188 ? -0.169 5.726 4.035 1.00 87.25 188 ILE A O 1
ATOM 1509 N N . ALA A 1 189 ? 1.422 7.297 3.932 1.00 86.44 189 ALA A N 1
ATOM 1510 C CA . ALA A 1 189 ? 1.588 7.230 2.483 1.00 86.44 189 ALA A CA 1
ATOM 1511 C C . ALA A 1 189 ? 2.374 5.998 2.004 1.00 86.44 189 ALA A C 1
ATOM 1513 O O . ALA A 1 189 ? 2.380 5.721 0.808 1.00 86.44 189 ALA A O 1
ATOM 1514 N N . THR A 1 190 ? 3.032 5.249 2.894 1.00 88.62 190 THR A N 1
ATOM 1515 C CA . THR A 1 190 ? 3.959 4.172 2.509 1.00 88.62 190 THR A CA 1
ATOM 1516 C C . THR A 1 190 ? 3.291 3.077 1.685 1.00 88.62 190 THR A C 1
ATOM 1518 O O . THR A 1 190 ? 3.790 2.745 0.612 1.00 88.62 190 THR A O 1
ATOM 1521 N N . ALA A 1 191 ? 2.144 2.552 2.134 1.00 90.25 191 ALA A N 1
ATOM 1522 C CA . ALA A 1 191 ? 1.431 1.499 1.406 1.00 90.25 191 ALA A CA 1
ATOM 1523 C C . ALA A 1 191 ? 1.034 1.962 -0.006 1.00 90.25 191 AL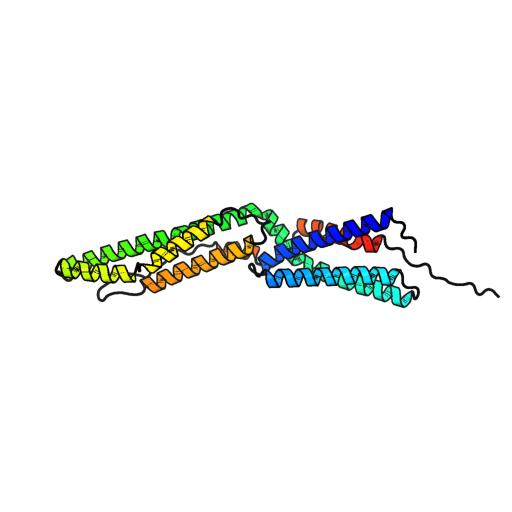A A C 1
ATOM 1525 O O . ALA A 1 191 ? 1.306 1.280 -0.993 1.00 90.25 191 ALA A O 1
ATOM 1526 N N . LYS A 1 192 ? 0.470 3.171 -0.108 1.00 88.44 192 LYS A N 1
ATOM 1527 C CA . LYS A 1 192 ? 0.070 3.765 -1.385 1.00 88.44 192 LYS A CA 1
ATOM 1528 C C . LYS A 1 192 ? 1.260 4.005 -2.310 1.00 88.44 192 LYS A C 1
ATOM 1530 O O . LYS A 1 192 ? 1.189 3.654 -3.483 1.00 88.44 192 LYS A O 1
ATOM 1535 N N . ASN A 1 193 ? 2.339 4.590 -1.796 1.00 88.31 193 ASN A N 1
ATOM 1536 C CA . ASN A 1 193 ? 3.529 4.893 -2.584 1.00 88.31 193 ASN A CA 1
ATOM 1537 C C . ASN A 1 193 ? 4.176 3.616 -3.118 1.00 88.31 193 ASN A C 1
ATOM 1539 O O . ASN A 1 193 ? 4.553 3.584 -4.283 1.00 88.31 193 ASN A O 1
ATOM 1543 N N . LEU A 1 194 ? 4.254 2.558 -2.306 1.00 89.75 194 LEU A N 1
ATOM 1544 C CA . LEU A 1 194 ? 4.804 1.274 -2.737 1.00 89.75 194 LEU A CA 1
ATOM 1545 C C . LEU A 1 194 ? 3.924 0.612 -3.808 1.00 89.75 194 LEU A C 1
ATOM 1547 O O . LEU A 1 194 ? 4.432 0.198 -4.846 1.00 89.75 194 LEU A O 1
ATOM 1551 N N . CYS A 1 195 ? 2.603 0.580 -3.609 1.00 89.44 195 CYS A N 1
ATOM 1552 C CA . CYS A 1 195 ? 1.675 0.046 -4.607 1.00 89.44 195 CYS A CA 1
ATOM 1553 C C . CYS A 1 195 ? 1.731 0.834 -5.930 1.00 89.44 195 CYS A C 1
ATOM 1555 O O . CYS A 1 195 ? 1.751 0.251 -7.019 1.00 89.44 195 CYS A O 1
ATOM 1557 N N . TYR A 1 196 ? 1.793 2.164 -5.845 1.00 89.06 196 TYR A N 1
ATOM 1558 C CA . TYR A 1 196 ? 1.926 3.031 -7.011 1.00 89.06 196 TYR A CA 1
ATOM 1559 C C . TYR A 1 196 ? 3.273 2.832 -7.715 1.00 89.06 196 TYR A C 1
ATOM 1561 O O . TYR A 1 196 ? 3.305 2.716 -8.929 1.00 89.06 196 TYR A O 1
ATOM 1569 N N . LEU A 1 197 ? 4.376 2.712 -6.976 1.00 90.06 197 LEU A N 1
ATOM 1570 C CA . LEU A 1 197 ? 5.704 2.480 -7.543 1.00 90.06 197 LEU A CA 1
ATOM 1571 C C . LEU A 1 197 ? 5.791 1.147 -8.297 1.00 90.06 197 LEU A C 1
ATOM 1573 O O . LEU A 1 197 ? 6.313 1.109 -9.410 1.00 90.06 197 LEU A O 1
ATOM 1577 N N . ILE A 1 198 ? 5.241 0.071 -7.724 1.00 91.00 198 ILE A N 1
ATOM 1578 C CA . ILE A 1 198 ? 5.195 -1.253 -8.366 1.00 91.00 198 ILE A CA 1
ATOM 1579 C C . ILE A 1 198 ? 4.360 -1.197 -9.654 1.00 91.00 198 ILE A C 1
ATOM 1581 O O . ILE A 1 198 ? 4.799 -1.675 -10.697 1.00 91.00 198 ILE A O 1
ATOM 1585 N N . SER A 1 199 ? 3.169 -0.592 -9.601 1.00 90.38 199 SER A N 1
ATOM 1586 C CA . SER A 1 199 ? 2.290 -0.486 -10.775 1.00 90.38 199 SER A CA 1
ATOM 1587 C C . SER A 1 199 ? 2.850 0.436 -11.859 1.00 90.38 199 SER A C 1
ATOM 1589 O O . SER A 1 199 ? 2.862 0.052 -13.025 1.00 90.38 199 SER A O 1
ATOM 1591 N N . ALA A 1 200 ? 3.388 1.598 -11.486 1.00 90.25 200 ALA A N 1
ATOM 1592 C CA . ALA A 1 200 ? 4.030 2.522 -12.415 1.00 90.25 200 ALA A CA 1
ATOM 1593 C C . ALA A 1 200 ? 5.228 1.868 -13.114 1.00 90.25 200 ALA A C 1
ATOM 1595 O O . ALA A 1 200 ? 5.349 1.976 -14.329 1.00 90.25 200 ALA A O 1
ATOM 1596 N N . SER A 1 201 ? 6.062 1.126 -12.378 1.00 91.62 201 SER A N 1
ATOM 1597 C CA . SER A 1 201 ? 7.194 0.388 -12.956 1.00 91.62 201 SER A CA 1
ATOM 1598 C C . SER A 1 201 ? 6.737 -0.646 -13.991 1.00 91.62 201 SER A C 1
ATOM 1600 O O . SER A 1 201 ? 7.296 -0.708 -15.087 1.00 91.62 201 SER A O 1
ATOM 1602 N N . ASP A 1 202 ? 5.698 -1.430 -13.678 1.00 90.56 202 ASP A N 1
ATOM 1603 C CA . ASP A 1 202 ? 5.103 -2.388 -14.622 1.00 90.56 202 ASP A CA 1
ATOM 1604 C C . ASP A 1 202 ? 4.577 -1.676 -15.885 1.00 90.56 202 ASP A C 1
ATOM 1606 O O . ASP A 1 202 ? 4.736 -2.179 -17.000 1.00 90.56 202 ASP A O 1
ATOM 1610 N N . ASP A 1 203 ? 3.961 -0.505 -15.728 1.00 91.12 203 ASP A N 1
ATOM 1611 C CA . ASP A 1 203 ? 3.411 0.264 -16.843 1.00 91.12 203 ASP A CA 1
ATOM 1612 C C . ASP A 1 203 ? 4.499 0.930 -17.694 1.00 91.12 203 ASP A C 1
ATOM 1614 O O . ASP A 1 203 ? 4.375 0.957 -18.917 1.00 91.12 203 ASP A O 1
ATOM 1618 N N . TRP A 1 204 ? 5.600 1.393 -17.099 1.00 91.94 204 TRP A N 1
ATOM 1619 C CA . TRP A 1 204 ? 6.742 1.931 -17.845 1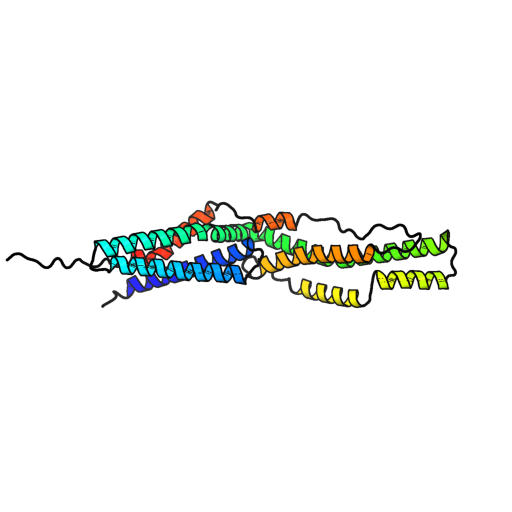.00 91.94 204 TRP A CA 1
ATOM 1620 C C . TRP A 1 204 ? 7.415 0.856 -18.699 1.00 91.94 204 TRP A C 1
ATOM 1622 O O . TRP A 1 204 ? 7.707 1.100 -19.868 1.00 91.94 204 TRP A O 1
ATOM 1632 N N . VAL A 1 205 ? 7.595 -0.356 -18.158 1.00 92.50 205 VAL A N 1
ATOM 1633 C CA . VAL A 1 205 ? 8.122 -1.490 -18.935 1.00 92.50 205 VAL A CA 1
ATOM 1634 C C . VAL A 1 205 ? 7.210 -1.808 -20.121 1.00 92.50 205 VAL A C 1
ATOM 1636 O O . VAL A 1 205 ? 7.712 -2.026 -21.222 1.00 92.50 205 VAL A O 1
ATOM 1639 N N . LYS A 1 206 ? 5.882 -1.792 -19.936 1.00 91.62 206 LYS A N 1
ATOM 1640 C CA . LYS A 1 206 ? 4.927 -1.995 -21.040 1.00 91.62 206 LYS A CA 1
ATOM 1641 C C . LYS A 1 206 ? 4.997 -0.884 -22.081 1.00 91.62 206 LYS A C 1
ATOM 1643 O O . LYS A 1 206 ? 5.059 -1.191 -23.262 1.00 91.62 206 LYS A O 1
ATOM 1648 N N . GLN A 1 207 ? 5.046 0.381 -21.664 1.00 90.38 207 GLN A N 1
ATOM 1649 C CA . GLN A 1 207 ? 5.187 1.511 -22.591 1.00 90.38 207 GLN A CA 1
ATOM 1650 C C . GLN A 1 207 ? 6.440 1.359 -23.460 1.00 90.38 207 GLN A C 1
ATOM 1652 O O . GLN A 1 207 ? 6.391 1.557 -24.671 1.00 90.38 207 GLN A O 1
ATOM 1657 N N . TYR A 1 208 ? 7.558 0.950 -22.863 1.00 92.75 208 TYR A N 1
ATOM 1658 C CA . TYR A 1 208 ? 8.794 0.678 -23.592 1.00 92.75 208 TYR A CA 1
ATOM 1659 C C . TYR A 1 208 ? 8.707 -0.551 -24.498 1.00 92.75 208 TYR A C 1
ATOM 1661 O O . TYR A 1 208 ? 9.235 -0.526 -25.613 1.00 92.75 208 TYR A O 1
ATOM 1669 N N . ALA A 1 209 ? 8.003 -1.603 -24.082 1.00 92.12 209 ALA A N 1
ATOM 1670 C CA . ALA A 1 209 ? 7.695 -2.734 -24.952 1.00 92.12 209 ALA A CA 1
ATOM 1671 C C . ALA A 1 209 ? 6.873 -2.287 -26.178 1.00 92.12 209 ALA A C 1
ATOM 1673 O O . ALA A 1 209 ? 7.248 -2.607 -27.301 1.00 92.12 209 ALA A O 1
ATOM 1674 N N . ASP A 1 210 ? 5.842 -1.462 -25.986 1.00 90.56 210 ASP A N 1
ATOM 1675 C CA . ASP A 1 210 ? 4.971 -0.967 -27.060 1.00 90.56 210 ASP A CA 1
ATOM 1676 C C . ASP A 1 210 ? 5.725 -0.071 -28.057 1.00 90.56 210 ASP A C 1
ATOM 1678 O O . ASP A 1 210 ? 5.602 -0.232 -29.273 1.00 90.56 210 ASP A O 1
ATOM 1682 N N . VAL A 1 211 ? 6.551 0.860 -27.562 1.00 89.50 211 VAL A N 1
ATOM 1683 C CA . VAL A 1 211 ? 7.378 1.731 -28.420 1.00 89.50 211 VAL A CA 1
ATOM 1684 C C . VAL A 1 211 ? 8.379 0.905 -29.231 1.00 89.50 211 VAL A C 1
ATOM 1686 O O . VAL A 1 211 ? 8.624 1.179 -30.410 1.00 89.50 211 VAL A O 1
ATOM 1689 N N . SER A 1 212 ? 8.947 -0.126 -28.612 1.00 91.50 212 SER A N 1
ATOM 1690 C CA . SER A 1 212 ? 9.962 -0.970 -29.234 1.00 91.50 212 SER A CA 1
ATOM 1691 C C . SER A 1 212 ? 9.411 -2.094 -30.116 1.00 91.50 212 SER A C 1
ATOM 1693 O O . SER A 1 212 ? 10.190 -2.680 -30.867 1.00 91.50 212 SER A O 1
ATOM 1695 N N . ASP A 1 213 ? 8.110 -2.373 -30.093 1.00 89.75 213 ASP A N 1
ATOM 1696 C CA . ASP A 1 213 ? 7.478 -3.371 -30.966 1.00 89.75 213 ASP A CA 1
ATOM 1697 C C . ASP A 1 213 ? 7.473 -2.942 -32.445 1.00 89.75 213 ASP A C 1
ATOM 1699 O O . ASP A 1 213 ? 7.488 -3.762 -33.364 1.00 89.75 213 ASP A O 1
ATOM 1703 N N . PHE A 1 214 ? 7.536 -1.634 -32.710 1.00 87.00 214 PHE A N 1
ATOM 1704 C CA . PHE A 1 214 ? 7.682 -1.124 -34.071 1.00 87.00 214 PHE A CA 1
ATOM 1705 C C . PHE A 1 214 ? 8.975 -1.642 -34.714 1.00 87.00 214 PHE A C 1
ATOM 1707 O O . PHE A 1 214 ? 10.030 -1.492 -34.113 1.00 87.00 214 PHE A O 1
ATOM 1714 N N . MET A 1 215 ? 8.932 -2.152 -35.952 1.00 85.25 215 MET A N 1
ATOM 1715 C CA . MET A 1 215 ? 10.101 -2.648 -36.700 1.00 85.25 215 MET A CA 1
ATOM 1716 C C . MET A 1 215 ? 10.132 -2.137 -38.144 1.00 85.25 215 MET A C 1
ATOM 1718 O O . MET A 1 215 ? 9.094 -2.069 -38.806 1.00 85.25 215 MET A O 1
ATOM 1722 N N . TYR A 1 216 ? 11.326 -1.817 -38.657 1.00 83.69 216 TYR A N 1
ATOM 1723 C CA . TYR A 1 216 ? 11.510 -1.555 -40.090 1.00 83.69 216 TYR A CA 1
ATOM 1724 C C . TYR A 1 216 ? 11.672 -2.854 -40.888 1.00 83.69 216 TYR A C 1
ATOM 1726 O O . TYR A 1 216 ? 12.119 -3.884 -40.386 1.00 83.69 216 TYR A O 1
ATOM 1734 N N . GLU A 1 217 ? 11.341 -2.800 -42.176 1.00 75.19 217 GLU A N 1
ATOM 1735 C CA . GLU A 1 217 ? 11.470 -3.945 -43.075 1.00 75.19 217 GLU A CA 1
ATOM 1736 C C . GLU A 1 217 ? 12.928 -4.443 -43.159 1.00 75.19 217 GLU A C 1
ATOM 1738 O O . GLU A 1 217 ? 13.863 -3.677 -43.406 1.00 75.19 217 GLU A O 1
ATOM 1743 N N . GLY A 1 218 ? 13.125 -5.747 -42.935 1.00 71.44 218 GLY A N 1
ATOM 1744 C CA . GLY A 1 218 ? 14.445 -6.386 -42.902 1.00 71.44 218 GLY A CA 1
ATOM 1745 C C . GLY A 1 218 ? 15.183 -6.283 -41.562 1.00 71.44 218 GLY A C 1
ATOM 1746 O O . GLY A 1 218 ? 16.258 -6.871 -41.417 1.00 71.44 218 GLY A O 1
ATOM 1747 N N . GLU A 1 219 ? 14.617 -5.589 -40.574 1.00 79.75 219 GLU A N 1
ATOM 1748 C CA . GLU A 1 219 ? 15.113 -5.597 -39.201 1.00 79.75 219 GLU A CA 1
ATOM 1749 C C . GLU A 1 219 ? 14.812 -6.940 -38.512 1.00 79.75 219 GLU A C 1
ATOM 1751 O O . GLU A 1 219 ? 13.783 -7.571 -38.752 1.00 79.75 219 GLU A O 1
ATOM 1756 N N . LYS A 1 220 ? 15.731 -7.397 -37.653 1.00 80.94 220 LYS A N 1
ATOM 1757 C CA . LYS A 1 220 ? 15.520 -8.537 -36.752 1.00 80.94 220 LYS A CA 1
ATOM 1758 C C . LYS A 1 220 ? 15.817 -8.087 -35.330 1.00 80.94 220 LYS A C 1
ATOM 1760 O O . LYS A 1 220 ? 16.985 -8.000 -34.949 1.00 80.94 220 LYS A O 1
ATOM 1765 N N . CYS A 1 221 ? 14.773 -7.801 -34.569 1.00 82.44 221 CYS A N 1
ATOM 1766 C CA . CYS A 1 221 ? 14.864 -7.451 -33.159 1.00 82.44 221 CYS A CA 1
ATOM 1767 C C . CYS A 1 221 ? 13.653 -7.998 -32.406 1.00 82.44 221 CYS A C 1
ATOM 1769 O O . CYS A 1 221 ? 12.596 -8.213 -32.992 1.00 82.44 221 CYS A O 1
ATOM 1771 N N . GLU A 1 222 ? 13.833 -8.224 -31.112 1.00 86.75 222 GLU A N 1
ATOM 1772 C CA . GLU A 1 222 ? 12.744 -8.537 -30.190 1.00 86.75 222 GLU A CA 1
ATOM 1773 C C . GLU A 1 222 ? 12.348 -7.257 -29.447 1.00 86.75 222 GLU A C 1
ATOM 1775 O O . GLU A 1 222 ? 13.233 -6.424 -29.223 1.00 86.75 222 GLU A O 1
ATOM 1780 N N . PRO A 1 223 ? 11.070 -7.089 -29.060 1.00 88.56 223 PRO A N 1
ATOM 1781 C CA . PRO A 1 223 ? 10.640 -5.973 -28.227 1.00 88.56 223 PRO A CA 1
ATOM 1782 C C . PRO A 1 223 ? 11.424 -5.897 -26.914 1.00 88.56 223 PRO A C 1
ATOM 1784 O O . PRO A 1 223 ? 11.972 -6.888 -26.425 1.00 88.56 223 PRO A O 1
ATOM 1787 N N . PHE A 1 224 ? 11.457 -4.707 -26.323 1.00 92.19 224 PHE A N 1
ATOM 1788 C CA . PHE A 1 224 ? 12.055 -4.488 -25.019 1.00 92.19 224 PHE A CA 1
ATOM 1789 C C . PHE A 1 224 ? 11.342 -5.337 -23.968 1.00 92.19 224 PHE A C 1
ATOM 1791 O O . PHE A 1 224 ? 10.128 -5.252 -23.785 1.00 92.19 224 PHE A O 1
ATOM 1798 N N . VAL A 1 225 ? 12.126 -6.132 -23.246 1.00 88.81 225 VAL A N 1
ATOM 1799 C CA . VAL A 1 225 ? 11.666 -6.908 -22.101 1.00 88.81 225 VAL A CA 1
ATOM 1800 C C . VAL A 1 225 ? 12.651 -6.687 -20.969 1.00 88.81 225 VAL A C 1
ATOM 1802 O O . VAL A 1 225 ? 13.846 -6.957 -21.101 1.00 88.81 225 VAL A O 1
ATOM 1805 N N . MET A 1 226 ? 12.137 -6.234 -19.832 1.00 85.88 226 MET A N 1
ATOM 1806 C CA . MET A 1 226 ? 12.868 -6.276 -18.575 1.00 85.88 226 MET A CA 1
ATOM 1807 C C . MET A 1 226 ? 12.516 -7.579 -17.858 1.00 85.88 226 MET A C 1
ATOM 1809 O O . MET A 1 226 ? 11.349 -7.976 -17.845 1.00 85.88 226 MET A O 1
ATOM 1813 N N . GLN A 1 227 ? 13.505 -8.257 -17.268 1.00 80.12 227 GLN A N 1
ATOM 1814 C CA . GLN A 1 227 ? 13.212 -9.428 -16.441 1.00 80.12 227 GLN A CA 1
ATOM 1815 C C . GLN A 1 227 ? 12.227 -9.039 -15.335 1.00 80.12 227 GLN A C 1
ATOM 1817 O O . GLN A 1 227 ? 12.390 -8.007 -14.679 1.00 80.12 227 GLN A O 1
ATOM 1822 N N . GLY A 1 228 ? 11.192 -9.863 -15.167 1.00 72.19 228 GLY A N 1
ATOM 1823 C CA . GLY A 1 228 ? 10.269 -9.726 -14.050 1.00 72.19 228 GLY A CA 1
ATOM 1824 C C . GLY A 1 228 ? 11.006 -9.918 -12.728 1.00 72.19 228 GLY A C 1
ATOM 1825 O O . GLY A 1 228 ? 11.985 -10.663 -12.657 1.00 72.19 228 GLY A O 1
ATOM 1826 N N . ASP A 1 229 ? 10.523 -9.246 -11.693 1.00 80.38 229 ASP A N 1
ATOM 1827 C CA . ASP A 1 229 ? 10.932 -9.481 -10.316 1.00 80.38 229 ASP A CA 1
ATOM 1828 C C . ASP A 1 229 ? 9.793 -10.137 -9.527 1.00 80.38 229 ASP A C 1
ATOM 1830 O O . ASP A 1 229 ? 8.682 -10.327 -10.030 1.00 80.38 229 ASP A O 1
ATOM 1834 N N . ASP A 1 230 ? 10.081 -10.491 -8.279 1.00 88.00 230 ASP A N 1
ATOM 1835 C CA . ASP A 1 230 ? 9.100 -11.003 -7.330 1.00 88.00 230 ASP A CA 1
ATOM 1836 C C . ASP A 1 230 ? 8.596 -9.917 -6.364 1.00 88.00 230 ASP A C 1
ATOM 1838 O O . ASP A 1 230 ? 7.874 -10.235 -5.419 1.00 88.00 230 ASP A O 1
ATOM 1842 N N . ILE A 1 231 ? 8.914 -8.632 -6.595 1.00 90.38 231 ILE A N 1
ATOM 1843 C CA . ILE A 1 231 ? 8.582 -7.524 -5.678 1.00 90.38 231 ILE A CA 1
ATOM 1844 C C . ILE A 1 231 ? 7.074 -7.452 -5.459 1.00 90.38 231 ILE A C 1
ATOM 1846 O O . ILE A 1 231 ? 6.609 -7.325 -4.327 1.00 90.38 231 ILE A O 1
ATOM 1850 N N . LYS A 1 232 ? 6.290 -7.582 -6.532 1.00 89.94 232 LYS A N 1
ATOM 1851 C CA . LYS A 1 232 ? 4.825 -7.575 -6.452 1.00 89.94 232 LYS A CA 1
ATOM 1852 C C . LYS A 1 232 ? 4.284 -8.748 -5.641 1.00 89.94 232 LYS A C 1
ATOM 1854 O O . LYS A 1 232 ? 3.343 -8.575 -4.868 1.00 89.94 232 LYS A O 1
ATOM 1859 N N . ASP A 1 233 ? 4.865 -9.931 -5.804 1.00 91.12 233 ASP A N 1
ATOM 1860 C CA . ASP A 1 233 ? 4.425 -11.131 -5.094 1.00 91.12 233 ASP A CA 1
ATOM 1861 C C . ASP A 1 233 ? 4.847 -11.109 -3.622 1.00 91.12 233 ASP A C 1
ATOM 1863 O O . ASP A 1 233 ? 4.048 -11.464 -2.755 1.00 91.12 233 ASP A O 1
ATOM 1867 N N . ARG A 1 234 ? 6.036 -10.582 -3.316 1.00 92.06 234 ARG A N 1
ATOM 1868 C CA . ARG A 1 234 ? 6.479 -10.299 -1.946 1.00 92.06 234 ARG A CA 1
ATOM 1869 C C . ARG A 1 234 ? 5.633 -9.207 -1.295 1.00 92.06 234 ARG A C 1
ATOM 1871 O O . ARG A 1 234 ? 5.275 -9.330 -0.131 1.00 92.06 234 ARG A O 1
ATOM 1878 N N . TYR A 1 235 ? 5.229 -8.171 -2.030 1.00 91.75 235 TYR A N 1
ATOM 1879 C CA . TYR A 1 235 ? 4.364 -7.123 -1.484 1.00 91.75 235 TYR A CA 1
ATOM 1880 C C . TYR A 1 235 ? 2.953 -7.633 -1.145 1.00 91.75 235 TYR A C 1
ATOM 1882 O O . TYR A 1 235 ? 2.387 -7.230 -0.126 1.00 91.75 235 TYR A O 1
ATOM 1890 N N . LYS A 1 236 ? 2.407 -8.589 -1.917 1.00 91.12 236 LYS A N 1
ATOM 1891 C CA . LYS A 1 236 ? 1.116 -9.239 -1.602 1.00 91.12 236 LYS A CA 1
ATOM 1892 C C . LYS A 1 236 ? 1.089 -9.889 -0.223 1.00 91.12 236 LYS A C 1
ATOM 1894 O O . LYS A 1 236 ? 0.016 -10.031 0.370 1.00 91.12 236 LYS A O 1
ATOM 1899 N N . GLU A 1 237 ? 2.246 -10.268 0.311 1.00 90.38 237 GLU A N 1
ATOM 1900 C CA . GLU A 1 237 ? 2.362 -10.796 1.665 1.00 90.38 237 GLU A CA 1
ATOM 1901 C C . GLU A 1 237 ? 1.818 -9.818 2.725 1.00 90.38 237 GLU A C 1
ATOM 1903 O O . GLU A 1 237 ? 1.217 -10.230 3.723 1.00 90.38 237 GLU A O 1
ATOM 1908 N N . PHE A 1 238 ? 1.965 -8.518 2.468 1.00 90.75 238 PHE A N 1
ATOM 1909 C CA . PHE A 1 238 ? 1.566 -7.434 3.360 1.00 90.75 238 PHE A CA 1
ATOM 1910 C C . PHE A 1 238 ? 0.169 -6.887 3.069 1.00 90.75 238 PHE A C 1
ATOM 1912 O O . PHE A 1 238 ? -0.390 -6.204 3.926 1.00 90.75 238 PHE A O 1
ATOM 1919 N N . THR A 1 239 ? -0.425 -7.205 1.919 1.00 90.56 239 THR A N 1
ATOM 1920 C CA . THR A 1 239 ? -1.788 -6.774 1.551 1.00 90.56 239 THR A CA 1
ATOM 1921 C C . THR A 1 239 ? -2.834 -7.874 1.751 1.00 90.56 239 THR A C 1
ATOM 1923 O O . THR A 1 239 ? -4.034 -7.604 1.795 1.00 90.56 239 THR A O 1
ATOM 1926 N N . THR A 1 240 ? -2.404 -9.124 1.943 1.00 89.75 240 THR A N 1
ATOM 1927 C CA . THR A 1 240 ? -3.318 -10.255 2.138 1.00 89.75 240 THR A CA 1
ATOM 1928 C C . THR A 1 240 ? -3.827 -10.329 3.586 1.00 89.75 240 THR A C 1
ATOM 1930 O O . THR A 1 240 ? -3.018 -10.293 4.519 1.00 89.75 240 THR A O 1
ATOM 1933 N N . PRO A 1 241 ? -5.147 -10.513 3.803 1.00 84.81 241 PRO A N 1
ATOM 1934 C CA . PRO A 1 241 ? -5.726 -10.794 5.110 1.00 84.81 241 PRO A CA 1
ATOM 1935 C C . PRO A 1 241 ? -5.037 -11.937 5.845 1.00 84.81 241 PRO A C 1
ATOM 1937 O O . PRO A 1 241 ? -5.016 -13.072 5.365 1.00 84.81 241 PRO A O 1
ATOM 1940 N N . ARG A 1 242 ? -4.541 -11.668 7.053 1.00 78.81 242 ARG A N 1
ATOM 1941 C CA . ARG A 1 242 ? -3.895 -12.689 7.881 1.00 78.81 242 ARG A CA 1
ATOM 1942 C C . ARG A 1 242 ? -4.630 -12.967 9.173 1.00 78.81 242 ARG A C 1
ATOM 1944 O O . ARG A 1 242 ? -5.301 -12.114 9.755 1.00 78.81 242 ARG A O 1
ATOM 1951 N N . THR A 1 243 ? -4.479 -14.207 9.634 1.00 77.00 243 THR A N 1
ATOM 1952 C CA . THR A 1 243 ? -4.925 -14.585 10.968 1.00 77.00 243 THR A CA 1
ATOM 1953 C C . THR A 1 243 ? -4.035 -13.897 12.006 1.00 77.00 243 THR A C 1
ATOM 1955 O 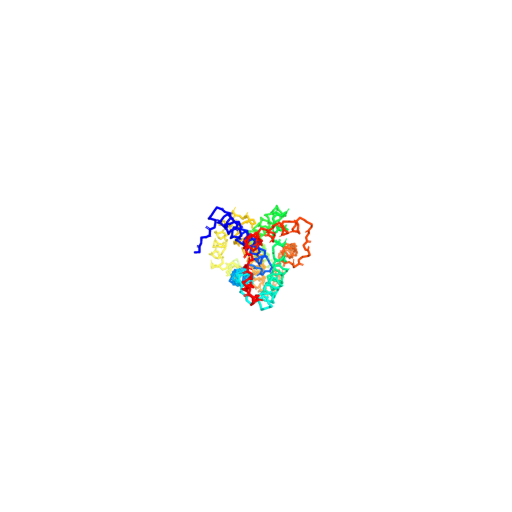O . THR A 1 243 ? -2.816 -14.049 11.943 1.00 77.00 243 THR A O 1
ATOM 1958 N N . PRO A 1 244 ? -4.622 -13.191 12.978 1.00 78.00 244 PRO A N 1
ATOM 1959 C CA . PRO A 1 244 ? -3.894 -12.471 14.016 1.00 78.00 244 PRO A CA 1
ATOM 1960 C C . PRO A 1 244 ? -2.938 -13.356 14.821 1.00 78.00 244 PRO A C 1
ATOM 1962 O O . PRO A 1 244 ? -3.364 -14.336 15.447 1.00 78.00 244 PRO A O 1
ATOM 1965 N N . ASP A 1 245 ? -1.665 -12.973 14.860 1.00 82.56 245 ASP A N 1
ATOM 1966 C CA . ASP A 1 245 ? -0.621 -13.657 15.617 1.00 82.56 245 ASP A CA 1
ATOM 1967 C C . ASP A 1 245 ? -0.769 -13.438 17.138 1.00 82.56 245 ASP A C 1
ATOM 1969 O O . ASP A 1 245 ? -1.608 -12.668 17.622 1.00 82.56 245 ASP A O 1
ATOM 1973 N N . ARG A 1 246 ? 0.031 -14.157 17.937 1.00 84.50 246 ARG A N 1
ATOM 1974 C CA . ARG A 1 246 ? -0.079 -14.121 19.407 1.00 84.50 246 ARG A CA 1
ATOM 1975 C C . ARG A 1 246 ? 0.161 -12.719 19.970 1.00 84.50 246 ARG A C 1
ATOM 1977 O O . ARG A 1 246 ? -0.551 -12.337 20.898 1.00 84.50 246 ARG A O 1
ATOM 1984 N N . LEU A 1 247 ? 1.110 -11.963 19.412 1.00 83.25 247 LEU A N 1
ATOM 1985 C CA . LEU A 1 247 ? 1.428 -10.615 19.879 1.00 83.25 247 LEU A CA 1
ATOM 1986 C C . LEU A 1 247 ? 0.258 -9.662 19.608 1.00 83.25 247 LEU A C 1
ATOM 1988 O O . LEU A 1 247 ? -0.207 -8.997 20.536 1.00 83.25 247 LEU A O 1
ATOM 1992 N N . SER A 1 248 ? -0.287 -9.671 18.384 1.00 84.12 248 SER A N 1
ATOM 1993 C CA . SER A 1 248 ? -1.463 -8.866 18.025 1.00 84.12 248 SER A CA 1
ATOM 1994 C C . SER A 1 248 ? -2.661 -9.174 18.915 1.00 84.12 248 SER A C 1
ATOM 1996 O O . SER A 1 248 ? -3.369 -8.266 19.347 1.00 84.12 248 SER A O 1
ATOM 1998 N N . ASN A 1 249 ? -2.870 -10.449 19.255 1.00 86.00 249 ASN A N 1
ATOM 1999 C CA . ASN A 1 249 ? -3.971 -10.856 20.127 1.00 86.00 249 ASN A CA 1
ATOM 2000 C C . ASN A 1 249 ? -3.833 -10.305 21.547 1.00 86.00 249 ASN A C 1
ATOM 2002 O O . ASN A 1 249 ? -4.829 -9.867 22.124 1.00 86.00 249 ASN A O 1
ATOM 2006 N N . ILE A 1 250 ? -2.617 -10.296 22.099 1.00 87.69 250 ILE A N 1
ATOM 2007 C CA . ILE A 1 250 ? -2.344 -9.728 23.423 1.00 87.69 250 ILE A CA 1
ATOM 2008 C C . ILE A 1 250 ? -2.522 -8.206 23.390 1.00 87.69 250 ILE A C 1
ATOM 2010 O O . ILE A 1 250 ? -3.265 -7.665 24.209 1.00 87.69 250 ILE A O 1
ATOM 2014 N N . ALA A 1 251 ? -1.899 -7.522 22.425 1.00 87.19 251 ALA A N 1
ATOM 2015 C CA . ALA A 1 251 ? -1.988 -6.068 22.283 1.00 87.19 251 ALA A CA 1
ATOM 2016 C C . ALA A 1 251 ? -3.442 -5.602 22.110 1.00 87.19 251 ALA A C 1
ATOM 2018 O O . ALA A 1 251 ? -3.890 -4.652 22.758 1.00 87.19 251 ALA A O 1
ATOM 2019 N N . MET A 1 252 ? -4.213 -6.328 21.302 1.00 87.38 252 MET A N 1
ATOM 2020 C CA . MET A 1 252 ? -5.630 -6.063 21.116 1.00 87.38 252 MET A CA 1
ATOM 2021 C C . MET A 1 252 ? -6.437 -6.336 22.388 1.00 87.38 252 MET A C 1
ATOM 2023 O O . MET A 1 252 ? -7.289 -5.524 22.735 1.00 87.38 252 MET A O 1
ATOM 2027 N N . ALA A 1 253 ? -6.191 -7.436 23.109 1.00 89.06 253 ALA A N 1
ATOM 2028 C CA . ALA A 1 253 ? -6.897 -7.713 24.361 1.00 89.06 253 ALA A CA 1
ATOM 2029 C C . ALA A 1 253 ? -6.694 -6.580 25.381 1.00 89.06 253 ALA A C 1
ATOM 2031 O O . ALA A 1 253 ? -7.658 -6.137 26.009 1.00 89.06 253 ALA A O 1
ATOM 2032 N N . VAL A 1 254 ? -5.468 -6.055 25.483 1.00 90.38 254 VAL A N 1
ATOM 2033 C CA . VAL A 1 254 ? -5.153 -4.883 26.312 1.00 90.38 254 VAL A CA 1
ATOM 2034 C C . VAL A 1 254 ? -5.918 -3.646 25.827 1.00 90.38 254 VAL A C 1
ATOM 2036 O O . VAL A 1 254 ? -6.589 -3.003 26.635 1.00 90.38 254 VAL A O 1
ATOM 2039 N N . CYS A 1 255 ? -5.903 -3.343 24.524 1.00 90.12 255 CYS A N 1
ATOM 2040 C CA . CYS A 1 255 ? -6.649 -2.207 23.966 1.00 90.12 255 CYS A CA 1
ATOM 2041 C C . CYS A 1 255 ? -8.157 -2.317 24.230 1.00 90.12 255 CYS A C 1
ATOM 2043 O O . CYS A 1 255 ? -8.775 -1.353 24.676 1.00 90.12 255 CYS A O 1
ATOM 2045 N N . CYS A 1 256 ? -8.753 -3.494 24.032 1.00 89.62 256 CYS A N 1
ATOM 2046 C CA . CYS A 1 256 ? -10.168 -3.748 24.297 1.00 89.62 256 CYS A CA 1
ATOM 2047 C C . CYS A 1 256 ? -10.522 -3.533 25.774 1.00 89.62 256 CYS A C 1
ATOM 2049 O O . CYS A 1 256 ? -11.536 -2.903 26.078 1.00 89.62 256 CYS A O 1
ATOM 2051 N N . LEU A 1 257 ? -9.686 -4.015 26.702 1.00 89.75 257 LEU A N 1
ATOM 2052 C CA . LEU A 1 257 ? -9.885 -3.781 28.135 1.00 89.75 257 LEU A CA 1
ATOM 2053 C C . LEU A 1 257 ? -9.846 -2.288 28.465 1.00 89.75 257 LEU A C 1
ATOM 2055 O O . LEU A 1 257 ? -10.711 -1.809 29.199 1.00 89.75 257 LEU A O 1
ATOM 2059 N N . LEU A 1 258 ? -8.894 -1.550 27.887 1.00 91.25 258 LEU A N 1
ATOM 2060 C CA . LEU A 1 258 ? -8.762 -0.111 28.093 1.00 91.25 258 LEU A CA 1
ATOM 2061 C C . LEU A 1 258 ? -9.932 0.681 27.493 1.00 91.25 258 LEU A C 1
ATOM 2063 O O . LEU A 1 258 ? -10.445 1.588 28.146 1.00 91.25 258 LEU A O 1
ATOM 2067 N N . ILE A 1 259 ? -10.425 0.299 26.314 1.00 90.56 259 ILE A N 1
ATOM 2068 C CA . ILE A 1 259 ? -11.623 0.882 25.687 1.00 90.56 259 ILE A CA 1
ATOM 2069 C C . ILE A 1 259 ? -12.867 0.669 26.566 1.00 90.56 259 ILE A C 1
ATOM 2071 O O . ILE A 1 259 ? -13.738 1.533 26.656 1.00 90.56 259 ILE A O 1
ATOM 2075 N N . LEU A 1 260 ? -12.958 -0.465 27.262 1.00 89.88 260 LEU A N 1
ATOM 2076 C CA . LEU A 1 260 ? -14.085 -0.763 28.146 1.00 89.88 260 LEU A CA 1
ATOM 2077 C C . LEU A 1 260 ? -13.959 -0.129 29.542 1.00 89.88 260 LEU A C 1
ATOM 2079 O O . LEU A 1 260 ? -14.913 -0.208 30.320 1.00 89.88 260 LEU A O 1
ATOM 2083 N N . THR A 1 261 ? -12.844 0.533 29.882 1.00 88.06 261 THR A N 1
ATOM 2084 C CA . THR A 1 261 ? -12.621 1.098 31.231 1.00 88.06 261 THR A CA 1
ATOM 2085 C C . THR A 1 261 ? -13.704 2.084 31.654 1.00 88.06 261 THR A C 1
ATOM 2087 O O . THR A 1 261 ? -14.199 1.995 32.780 1.00 88.06 261 THR A O 1
ATOM 2090 N N . PHE A 1 262 ? -14.140 2.981 30.762 1.00 86.69 262 PHE A N 1
ATOM 2091 C CA . PHE A 1 262 ? -15.211 3.930 31.071 1.00 86.69 262 PHE A CA 1
ATOM 2092 C C . PHE A 1 262 ? -16.526 3.216 31.406 1.00 86.69 262 PHE A C 1
ATOM 2094 O O . PHE A 1 262 ? -17.204 3.557 32.379 1.00 86.69 262 PHE A O 1
ATOM 2101 N N . TYR A 1 263 ? -16.852 2.160 30.658 1.00 86.75 263 TYR A N 1
ATOM 2102 C CA . TYR A 1 263 ? -18.002 1.318 30.958 1.00 86.75 263 TYR A CA 1
ATOM 2103 C C . TYR A 1 263 ? -17.840 0.578 32.296 1.00 86.75 263 TYR A C 1
ATOM 2105 O O . TYR A 1 263 ? -18.796 0.522 33.072 1.00 86.75 263 TYR A O 1
ATOM 2113 N N . ILE A 1 264 ? -16.660 0.035 32.603 1.00 86.06 264 ILE A N 1
ATOM 2114 C CA . ILE A 1 264 ? -16.391 -0.709 33.846 1.00 86.06 264 ILE A CA 1
ATOM 2115 C C . ILE A 1 264 ? -16.572 0.191 35.077 1.00 86.06 264 ILE A C 1
ATOM 2117 O O . ILE A 1 264 ? -17.226 -0.217 36.036 1.00 86.06 264 ILE A O 1
ATOM 2121 N N . VAL A 1 265 ? -16.061 1.425 35.028 1.00 85.75 265 VAL A N 1
ATOM 2122 C CA . VAL A 1 265 ? -16.117 2.392 36.141 1.00 85.75 265 VAL A CA 1
ATOM 2123 C C . VAL A 1 265 ? -17.501 3.047 36.285 1.00 85.75 265 VAL A C 1
ATOM 2125 O O . VAL A 1 265 ? -17.838 3.559 37.356 1.00 85.75 265 VAL A O 1
ATOM 2128 N N . SER A 1 266 ? -18.340 3.016 35.242 1.00 80.81 266 SER A N 1
ATOM 2129 C CA . SER A 1 266 ? -19.692 3.587 35.295 1.00 80.81 266 SER A CA 1
ATOM 2130 C C . SER A 1 266 ? -20.573 2.923 36.369 1.00 80.81 266 SER A C 1
ATOM 2132 O O . SER A 1 266 ? -20.661 1.696 36.498 1.00 80.81 266 SER A O 1
ATOM 2134 N N . LEU A 1 267 ? -21.249 3.759 37.164 1.00 75.81 267 LEU A N 1
ATOM 2135 C CA . LEU A 1 267 ? -22.056 3.317 38.300 1.00 75.81 267 LEU A CA 1
ATOM 2136 C C . LEU A 1 267 ? -23.429 2.811 37.848 1.00 75.81 267 LEU A C 1
ATOM 2138 O O . LEU A 1 267 ? -24.173 3.495 37.147 1.00 75.81 267 LEU A O 1
ATOM 2142 N N . ARG A 1 268 ? -23.831 1.639 38.347 1.00 75.44 268 ARG A N 1
ATOM 2143 C CA . ARG A 1 268 ? -25.197 1.139 38.161 1.00 75.44 268 ARG A CA 1
ATOM 2144 C C . ARG A 1 268 ? -26.170 1.932 39.038 1.00 75.44 268 ARG A C 1
ATOM 2146 O O . ARG A 1 268 ? -25.970 2.091 40.241 1.00 75.44 268 ARG A O 1
ATOM 2153 N N . SER A 1 269 ? -27.272 2.387 38.447 1.00 68.69 269 SER A N 1
ATOM 2154 C CA . SER A 1 269 ? -28.314 3.133 39.165 1.00 68.69 269 SER A CA 1
ATOM 2155 C C . SER A 1 269 ? -28.949 2.285 40.281 1.00 68.69 269 SER A C 1
ATOM 2157 O O . SER A 1 269 ? -29.306 1.127 40.049 1.00 68.69 269 SER A O 1
ATOM 2159 N N . LYS A 1 270 ? -29.123 2.822 41.497 1.00 60.72 270 LYS A N 1
ATOM 2160 C CA . LYS A 1 270 ? -29.850 2.113 42.569 1.00 60.72 270 LYS A CA 1
ATOM 2161 C C . LYS A 1 270 ? -31.353 2.129 42.269 1.00 60.72 270 LYS A C 1
ATOM 2163 O O . LYS A 1 270 ? -31.942 3.184 42.047 1.00 60.72 270 LYS A O 1
ATOM 2168 N N . SER A 1 271 ? -31.979 0.951 42.264 1.00 50.66 271 SER A N 1
ATOM 2169 C CA . SER A 1 271 ? -33.438 0.826 42.171 1.00 50.66 271 SER A CA 1
ATOM 2170 C C . SER A 1 271 ? -34.081 1.511 43.378 1.00 50.66 271 SER A C 1
ATOM 2172 O O . SER A 1 271 ? -33.777 1.167 44.519 1.00 50.66 271 SER A O 1
ATOM 2174 N N . ARG A 1 272 ? -34.973 2.480 43.149 1.00 45.38 272 ARG A N 1
ATOM 2175 C CA . ARG A 1 272 ? -35.807 3.049 44.210 1.00 45.38 272 ARG A CA 1
ATOM 2176 C C . ARG A 1 272 ? -36.997 2.103 44.414 1.00 45.38 272 ARG A C 1
ATOM 2178 O O . ARG A 1 272 ? -38.099 2.405 43.969 1.00 45.38 272 ARG A O 1
ATOM 2185 N N . TYR A 1 273 ? -36.776 0.960 45.065 1.00 42.78 273 TYR A N 1
ATOM 2186 C CA . TYR A 1 273 ? -37.877 0.221 45.688 1.00 42.78 273 TYR A CA 1
ATOM 2187 C C . TYR A 1 273 ? -38.331 1.065 46.887 1.00 42.78 273 TYR A C 1
ATOM 2189 O O . TYR A 1 273 ? -37.798 0.961 47.988 1.00 42.78 273 TYR A O 1
ATOM 2197 N N . LYS A 1 274 ? -39.230 2.025 46.636 1.00 43.12 274 LYS A N 1
ATOM 2198 C CA . LYS A 1 274 ? -39.917 2.754 47.705 1.00 43.12 274 LYS A CA 1
ATOM 2199 C C . LYS A 1 274 ? -40.756 1.737 48.472 1.00 43.12 274 LYS A C 1
ATOM 2201 O O . LYS A 1 274 ? -41.537 1.007 47.864 1.00 43.12 274 LYS A O 1
ATOM 2206 N N . GLY A 1 275 ? -40.573 1.716 49.787 1.00 49.31 275 GLY A N 1
ATOM 2207 C CA . GLY A 1 275 ? -41.379 0.931 50.701 1.00 49.31 275 GLY A CA 1
ATOM 2208 C C . GLY A 1 275 ? -42.873 1.141 50.463 1.00 49.31 275 GLY A C 1
ATOM 2209 O O . GLY A 1 275 ? -43.363 2.266 50.411 1.00 49.31 275 GLY A O 1
ATOM 2210 N N . ARG A 1 276 ? -43.582 0.023 50.338 1.00 42.94 276 ARG A N 1
ATOM 2211 C CA . ARG A 1 276 ? -44.929 -0.134 50.874 1.00 42.94 276 ARG A CA 1
ATOM 2212 C C . ARG A 1 276 ? -44.816 -1.167 51.988 1.00 42.94 276 ARG A C 1
ATOM 2214 O O . ARG A 1 276 ? -44.858 -2.364 51.728 1.00 42.94 276 ARG A O 1
ATOM 2221 N N . ARG A 1 277 ? -44.604 -0.703 53.213 1.00 38.03 277 ARG A N 1
ATOM 2222 C CA . ARG A 1 277 ? -45.248 -1.317 54.370 1.00 38.03 277 ARG A CA 1
ATOM 2223 C C . ARG A 1 277 ? -46.157 -0.222 54.902 1.00 38.03 277 ARG A C 1
ATOM 2225 O O . ARG A 1 277 ? -45.659 0.824 55.313 1.00 38.03 277 ARG A O 1
ATOM 2232 N N . ALA A 1 278 ? -47.444 -0.415 54.626 1.00 44.91 278 ALA A N 1
ATOM 2233 C CA . ALA A 1 278 ? -48.524 0.239 55.342 1.00 44.91 278 ALA A CA 1
ATOM 2234 C C . ALA A 1 278 ? -48.535 -0.282 56.783 1.00 44.91 278 ALA A C 1
ATOM 2236 O O . ALA A 1 278 ? -48.032 -1.417 56.977 1.00 44.91 278 ALA A O 1
#

Foldseek 3Di:
DDDPCPQLVVLVVLLVVLLVVLLLLLLLLVCLQVLNPNVVSVVLSVVLSVLLVVLLVQLLVLLADLPVVSSVVSNVVSVVSNVVSLVVSLFSNLLLVVCQVVFVVLVVLLVVLLVLLLVLVVLLVVVLVVQLVVQLCCCCPPVVDDPVVSVVVSVVSCCLLPPPVVVVVSVVSVVVSVVSPDATSSDSCSSNVSSCSNVVSVVSQVVQQVSQVDDDPPRDDHGRDDDDDCSVVSSVVSNDGDDRDPVSVVSSVVSVVSSCSSVVPRHRHDHPPPDPDD

Secondary structure (DSSP, 8-state):
----HHHHHHHHHHHHHHHHHHHHHHHHHHHHHTTT-HHHHHHHHHHHHHHHHHHHHHHHHHHH-SSHHHHHHHHHHHHHHHHHHHHHHHHHHHHHHHHHHTHHHHHHHHHHHHHHHHHHHHHHHHHHHHHHHHHHHHIIIII---HHHHHHHHHHHHHHHS-HHHHHHHHHHHHHHHTT----TTSTTHHHHHHHHHHHHHHHHHHHHHHHH---TT---PPP-PPP-SHHHHHHHHHS--PPPHHHHHHHHHHHHHHTHHHHHSPPPPP-------

pLDDT: mean 86.09, std 11.44, range [29.83, 95.69]